Protein AF-A0A2S1KPL6-F1 (afdb_monomer_lite)

Radius of gyration: 26.11 Å; chains: 1; bounding box: 49×55×94 Å

Foldseek 3Di:
DDDPVLVVQLVVQLPPPQDDLVRCCCAFLVVQPPPVLSSVLSVLLRVLSSVLSSCVSVVPDDPRQLVNLLVLLQSLLVSVLSVLLSCCVPVVVPPPLNVVQLPDPQPQDFPVPDDDPVVVVVVVVVVCVVCVPDDPPPPDDDDRDTDPDPPDPPDSVVSSVVRDSLSSLVSVLVVCLVQVLVPVDPPVVNVVVNVVSVVLSVLSSVSSVLNVCCDPVNCVPPVDGRGPVSSVSSSVSSSVSSVSVCVSVVSDPD

Secondary structure (DSSP, 8-state):
---HHHHHHHHHHHHTTPPPHHHHHHHTTTT---HHHHHHHHHHHHHHHHHHHHHHHTT--THHHHHHHHHHHHHHHHHHHHHHHHIIIIISTT-HHHHHHH--------GGGTS-HHHHHHHHHHHHHHHTTS-TT-TT---------------HHHHHTTS-HHHHHHHHHHHHHHS-TTTTS-HHHHHHHHHHHHHHHHHHHHHHHHHHTTSHHHHHHH-----HHHHHHHHHHHHHHHHHHHHHHHS---

Structure (mmCIF, N/CA/C/O backbone):
data_AF-A0A2S1KPL6-F1
#
_entry.id   AF-A0A2S1KPL6-F1
#
loop_
_atom_site.group_PDB
_atom_site.id
_atom_site.type_symbol
_atom_site.label_atom_id
_atom_site.label_alt_id
_atom_site.label_comp_id
_atom_site.label_asym_id
_atom_site.label_entity_id
_atom_site.label_seq_id
_atom_site.pdbx_PDB_ins_code
_atom_site.Cartn_x
_atom_site.Cartn_y
_atom_site.Cartn_z
_atom_site.occupancy
_atom_site.B_iso_or_equiv
_atom_site.auth_seq_id
_atom_site.auth_comp_id
_atom_site.auth_asym_id
_atom_site.auth_atom_id
_atom_site.pdbx_PDB_model_num
ATOM 1 N N . MET A 1 1 ? -21.237 15.282 26.256 1.00 53.22 1 MET A N 1
ATOM 2 C CA . MET A 1 1 ? -19.787 15.374 26.526 1.00 53.22 1 MET A CA 1
ATOM 3 C C . MET A 1 1 ? -19.424 14.138 27.337 1.00 53.22 1 MET A C 1
ATOM 5 O O . MET A 1 1 ? -20.149 13.861 28.285 1.00 53.22 1 MET A O 1
ATOM 9 N N . TYR A 1 2 ? -18.445 13.330 26.912 1.00 55.56 2 TYR A N 1
ATOM 10 C CA . TYR A 1 2 ? -18.022 12.159 27.696 1.00 55.56 2 TYR A CA 1
ATOM 11 C C . TYR A 1 2 ? -17.443 12.618 29.040 1.00 55.56 2 TYR A C 1
ATOM 13 O O . TYR A 1 2 ? -16.921 13.727 29.129 1.00 55.56 2 TYR A O 1
ATOM 21 N N . SER A 1 3 ? -17.559 11.796 30.083 1.00 77.44 3 SER A N 1
ATOM 22 C CA . SER A 1 3 ? -16.839 12.052 31.330 1.00 77.44 3 SER A CA 1
ATOM 23 C C . SER A 1 3 ? -15.343 11.797 31.112 1.00 77.44 3 SER A C 1
ATOM 25 O O . SER A 1 3 ? -14.982 10.881 30.368 1.00 77.44 3 SER A O 1
ATOM 27 N N . GLU A 1 4 ? -14.467 12.563 31.767 1.00 76.81 4 GLU A N 1
ATOM 28 C CA . GLU A 1 4 ? -13.009 12.398 31.601 1.00 76.81 4 GLU A CA 1
ATOM 29 C C . GLU A 1 4 ? -12.482 10.973 31.827 1.00 76.81 4 GLU A C 1
ATOM 31 O O . GLU A 1 4 ? -11.628 10.544 31.054 1.00 76.81 4 GLU A O 1
ATOM 36 N N . PRO A 1 5 ? -13.042 10.155 32.740 1.00 80.62 5 PRO A N 1
ATOM 37 C CA . PRO A 1 5 ? -12.652 8.750 32.851 1.00 80.62 5 PRO A CA 1
ATOM 38 C C . PRO A 1 5 ? -12.886 7.920 31.576 1.00 80.62 5 PRO A C 1
ATOM 40 O O . PRO A 1 5 ? -12.135 6.986 31.300 1.00 80.62 5 PRO A O 1
ATOM 43 N N . VAL A 1 6 ? -13.923 8.237 30.790 1.00 75.75 6 VAL A N 1
ATOM 44 C CA . VAL A 1 6 ? -14.235 7.531 29.534 1.00 75.75 6 VAL A CA 1
ATOM 45 C C . VAL A 1 6 ? -13.284 7.963 28.422 1.00 75.75 6 VAL A C 1
ATOM 47 O O . VAL A 1 6 ? -12.833 7.122 27.644 1.00 75.75 6 VAL A O 1
ATOM 50 N N . LYS A 1 7 ? -12.942 9.253 28.367 1.00 77.81 7 LYS A N 1
ATOM 51 C CA . LYS A 1 7 ? -11.957 9.779 27.419 1.00 77.81 7 LYS A CA 1
ATOM 52 C C . LYS A 1 7 ? -10.576 9.164 27.665 1.00 77.81 7 LYS A C 1
ATOM 54 O O . LYS A 1 7 ? -10.001 8.595 26.742 1.00 77.81 7 LYS A O 1
ATOM 59 N N . ASP A 1 8 ? -10.122 9.153 28.916 1.00 82.25 8 ASP A N 1
ATOM 60 C CA . ASP A 1 8 ? -8.854 8.533 29.320 1.00 82.25 8 ASP A CA 1
ATOM 61 C C . ASP A 1 8 ? -8.800 7.036 28.991 1.00 82.25 8 ASP A C 1
ATOM 63 O O . ASP A 1 8 ? -7.759 6.514 28.584 1.00 82.25 8 ASP A O 1
ATOM 67 N N . TYR A 1 9 ? -9.915 6.320 29.172 1.00 83.31 9 TYR A N 1
ATOM 68 C CA . TYR A 1 9 ? -10.004 4.909 28.804 1.00 83.31 9 TYR A CA 1
ATOM 69 C C . TYR A 1 9 ? -9.833 4.708 27.295 1.00 83.31 9 TYR A C 1
ATOM 71 O O . TYR A 1 9 ? -9.047 3.856 26.877 1.00 83.31 9 TYR A O 1
ATOM 79 N N . LEU A 1 10 ? -10.545 5.494 26.482 1.00 79.56 10 LEU A N 1
ATOM 80 C CA . LEU A 1 10 ? -10.480 5.398 25.025 1.00 79.56 10 LEU A CA 1
ATOM 81 C C . LEU A 1 10 ? -9.095 5.775 24.497 1.00 79.56 10 LEU A C 1
ATOM 83 O O . LEU A 1 10 ? -8.572 5.059 23.651 1.00 79.56 10 LEU A O 1
ATOM 87 N N . GLU A 1 11 ? -8.468 6.826 25.026 1.00 81.25 11 GLU A N 1
ATOM 88 C CA . GLU A 1 11 ? -7.106 7.216 24.647 1.00 81.25 11 GLU A CA 1
ATOM 89 C C . GLU A 1 11 ? -6.085 6.129 25.016 1.00 81.25 11 GLU A C 1
ATOM 91 O O . GLU A 1 11 ? -5.245 5.759 24.192 1.00 81.25 11 GLU A O 1
ATOM 96 N N . LYS A 1 12 ? -6.179 5.539 26.215 1.00 84.25 12 LYS A N 1
ATOM 97 C CA . LYS A 1 12 ? -5.310 4.416 26.612 1.00 84.25 12 LYS A CA 1
ATOM 98 C C . LYS A 1 12 ? -5.523 3.186 25.735 1.00 84.25 12 LYS A C 1
ATOM 100 O O . LYS A 1 12 ? -4.554 2.540 25.344 1.00 84.25 12 LYS A O 1
ATOM 105 N N . TYR A 1 13 ? -6.772 2.854 25.412 1.00 85.44 13 TYR A N 1
ATOM 106 C CA . TYR A 1 13 ? -7.081 1.725 24.537 1.00 85.44 13 TYR A CA 1
ATOM 107 C C . TYR A 1 13 ? -6.566 1.961 23.115 1.00 85.44 13 TYR A C 1
ATOM 109 O O . TYR A 1 13 ? -5.938 1.075 22.535 1.00 85.44 13 TYR A O 1
ATOM 117 N N . ALA A 1 14 ? -6.792 3.163 22.579 1.00 81.56 14 ALA A N 1
ATOM 118 C CA . ALA A 1 14 ? -6.406 3.540 21.229 1.00 81.56 14 ALA A CA 1
ATOM 119 C C . ALA A 1 14 ? -4.895 3.499 21.012 1.00 81.56 14 ALA A C 1
ATOM 121 O O . ALA A 1 14 ? -4.453 3.117 19.938 1.00 81.56 14 ALA A O 1
ATOM 122 N N . ASN A 1 15 ? -4.111 3.841 22.034 1.00 81.88 15 ASN A N 1
ATOM 123 C CA . ASN A 1 15 ? -2.651 3.824 21.966 1.00 81.88 15 ASN A CA 1
ATOM 124 C C . ASN A 1 15 ? -2.027 2.476 22.368 1.00 81.88 15 ASN A C 1
ATOM 126 O O . ASN A 1 15 ? -0.830 2.268 22.173 1.00 81.88 15 ASN A O 1
ATOM 130 N N . ASN A 1 16 ? -2.812 1.539 22.906 1.00 83.06 16 ASN A N 1
ATOM 131 C CA . ASN A 1 16 ? -2.304 0.232 23.307 1.00 83.06 16 ASN A CA 1
ATOM 132 C C . ASN A 1 16 ? -2.103 -0.702 22.106 1.00 83.06 16 ASN A C 1
ATOM 134 O O . ASN A 1 16 ? -2.958 -0.829 21.226 1.00 83.06 16 ASN A O 1
ATOM 138 N N . ASN A 1 17 ? -0.999 -1.457 22.133 1.00 79.31 17 ASN A N 1
ATOM 139 C CA . ASN A 1 17 ? -0.655 -2.468 21.126 1.00 79.31 17 ASN A CA 1
ATOM 140 C C . ASN A 1 17 ? -0.554 -1.914 19.689 1.00 79.31 17 ASN A C 1
ATOM 142 O O . ASN A 1 17 ? -0.870 -2.618 18.723 1.00 79.31 17 ASN A O 1
ATOM 146 N N . ILE A 1 18 ? -0.134 -0.655 19.545 1.00 86.12 18 ILE A N 1
ATOM 147 C CA . ILE A 1 18 ? 0.274 -0.068 18.266 1.00 86.12 18 ILE A CA 1
ATOM 148 C C . ILE A 1 18 ? 1.802 -0.042 18.219 1.00 86.12 18 ILE A C 1
ATOM 150 O O . ILE A 1 18 ? 2.452 0.285 19.210 1.00 86.12 18 ILE A O 1
ATOM 154 N N . GLU A 1 19 ? 2.372 -0.418 17.073 1.00 89.19 19 GLU A N 1
ATOM 155 C CA . GLU A 1 19 ? 3.812 -0.306 16.823 1.00 89.19 19 GLU A CA 1
ATOM 156 C C . GLU A 1 19 ? 4.266 1.145 17.022 1.00 89.19 19 GLU A C 1
ATOM 158 O O . GLU A 1 19 ? 3.616 2.079 16.545 1.00 89.19 19 GLU A O 1
ATOM 163 N N . SER A 1 20 ? 5.386 1.346 17.718 1.00 90.19 20 SER A N 1
ATOM 164 C CA . SER A 1 20 ? 5.903 2.695 17.928 1.00 90.19 20 SER A CA 1
ATOM 165 C C . SER A 1 20 ? 6.317 3.325 16.593 1.00 90.19 20 SER A C 1
ATOM 167 O O . SER A 1 20 ? 6.756 2.629 15.673 1.00 90.19 20 SER A O 1
ATOM 169 N N . LEU A 1 21 ? 6.250 4.657 16.487 1.00 90.31 21 LEU A N 1
ATOM 170 C CA . LEU A 1 21 ? 6.765 5.373 15.311 1.00 90.31 21 LEU A CA 1
ATOM 171 C C . LEU A 1 21 ? 8.239 5.026 15.031 1.00 90.31 21 LEU A C 1
ATOM 173 O O . LEU A 1 21 ? 8.647 4.949 13.875 1.00 90.31 21 LEU A O 1
ATOM 177 N N . GLN A 1 22 ? 9.029 4.763 16.079 1.00 90.31 22 GLN A N 1
ATOM 178 C CA . GLN A 1 22 ? 10.430 4.356 15.949 1.00 90.31 22 GLN A CA 1
ATOM 179 C C . GLN A 1 22 ? 10.581 2.973 15.304 1.00 90.31 22 GLN A C 1
ATOM 181 O O . GLN A 1 22 ? 11.477 2.783 14.482 1.00 90.31 22 GLN A O 1
ATOM 186 N N . ASP A 1 23 ? 9.719 2.016 15.651 1.00 92.56 23 ASP A N 1
ATOM 187 C CA . ASP A 1 23 ? 9.747 0.667 15.076 1.00 92.56 23 ASP A CA 1
ATOM 188 C C . ASP A 1 23 ? 9.202 0.658 13.647 1.00 92.56 23 ASP A C 1
ATOM 190 O O . ASP A 1 23 ? 9.785 0.029 12.758 1.00 92.56 23 ASP A O 1
ATOM 194 N N . LEU A 1 24 ? 8.137 1.425 13.392 1.00 93.56 24 LEU A N 1
ATOM 195 C CA . LEU A 1 24 ? 7.612 1.628 12.044 1.00 93.56 24 LEU A CA 1
ATOM 196 C C . LEU A 1 24 ? 8.668 2.252 11.130 1.00 93.56 24 LEU A C 1
ATOM 198 O O . LEU A 1 24 ? 8.858 1.768 10.021 1.00 93.56 24 LEU A O 1
ATOM 202 N N . ASN A 1 25 ? 9.434 3.236 11.607 1.00 90.75 25 ASN A N 1
ATOM 203 C CA . ASN A 1 25 ? 10.493 3.868 10.816 1.00 90.75 25 ASN A CA 1
ATOM 204 C C . ASN A 1 25 ? 11.646 2.930 10.430 1.00 90.75 25 ASN A C 1
ATOM 206 O O . ASN A 1 25 ? 12.364 3.201 9.471 1.00 90.75 25 ASN A O 1
ATOM 210 N N . LYS A 1 26 ? 11.828 1.819 11.151 1.00 90.06 26 LYS A N 1
ATOM 211 C CA . LYS A 1 26 ? 12.833 0.797 10.818 1.00 90.06 26 LYS A CA 1
ATOM 212 C C . LYS A 1 26 ? 12.320 -0.252 9.833 1.00 90.06 26 LYS A C 1
ATOM 214 O O . LYS A 1 26 ? 13.130 -0.942 9.219 1.00 90.06 26 LYS A O 1
ATOM 219 N N . THR A 1 27 ? 11.004 -0.432 9.742 1.00 92.75 27 THR A N 1
ATOM 220 C CA . THR A 1 27 ? 10.399 -1.619 9.118 1.00 92.75 27 THR A CA 1
ATOM 221 C C . THR A 1 27 ? 9.483 -1.305 7.946 1.00 92.75 27 THR A C 1
ATOM 223 O O . THR A 1 27 ? 9.440 -2.085 7.003 1.00 92.75 27 THR A O 1
ATOM 226 N N . LEU A 1 28 ? 8.742 -0.199 7.993 1.00 96.19 28 LEU A N 1
ATOM 227 C CA . LEU A 1 28 ? 7.757 0.164 6.985 1.00 96.19 28 LEU A CA 1
ATOM 228 C C . LEU A 1 28 ? 8.394 1.080 5.930 1.00 96.19 28 LEU A C 1
ATOM 230 O O . LEU A 1 28 ? 8.831 2.184 6.246 1.00 96.19 28 LEU A O 1
ATOM 234 N N . PHE A 1 29 ? 8.420 0.608 4.683 1.00 96.00 29 PHE A N 1
ATOM 235 C CA . PHE A 1 29 ? 9.041 1.231 3.515 1.00 96.00 29 PHE A CA 1
ATOM 236 C C . PHE A 1 29 ? 10.477 1.687 3.798 1.00 96.00 29 PHE A C 1
ATOM 238 O O . PHE A 1 29 ? 10.849 2.838 3.553 1.00 96.00 29 PHE A O 1
ATOM 245 N N . ALA A 1 30 ? 11.294 0.786 4.352 1.00 94.69 30 ALA A N 1
ATOM 246 C CA . ALA A 1 30 ? 12.635 1.117 4.826 1.00 94.69 30 ALA A CA 1
ATOM 247 C C . ALA A 1 30 ? 13.574 1.571 3.694 1.00 94.69 30 ALA A C 1
ATOM 249 O O . ALA A 1 30 ? 14.544 2.281 3.954 1.00 94.69 30 ALA A O 1
ATOM 250 N N . THR A 1 31 ? 13.283 1.174 2.453 1.00 94.00 31 THR A N 1
ATOM 251 C CA . THR A 1 31 ? 14.044 1.540 1.247 1.00 94.00 31 THR A CA 1
ATOM 252 C C . THR A 1 31 ? 13.693 2.904 0.659 1.00 94.00 31 THR A C 1
ATOM 254 O O . THR A 1 31 ? 14.413 3.379 -0.213 1.00 94.00 31 THR A O 1
ATOM 257 N N . ILE A 1 32 ? 12.641 3.577 1.142 1.00 94.44 32 ILE A N 1
ATOM 258 C CA . ILE A 1 32 ? 12.373 4.969 0.760 1.00 94.44 32 ILE A CA 1
ATOM 259 C C . ILE A 1 32 ? 13.419 5.863 1.434 1.00 94.44 32 ILE A C 1
ATOM 261 O O . ILE A 1 32 ? 13.439 6.016 2.661 1.00 94.44 32 ILE A O 1
ATOM 265 N N . ASN A 1 33 ? 14.296 6.450 0.619 1.00 91.06 33 ASN A N 1
ATOM 266 C CA . ASN A 1 33 ? 15.401 7.289 1.085 1.00 91.06 33 ASN A CA 1
ATOM 267 C C . ASN A 1 33 ? 14.944 8.710 1.441 1.00 91.06 33 ASN A C 1
ATOM 269 O O . ASN A 1 33 ? 15.496 9.331 2.356 1.00 91.06 33 ASN A O 1
ATOM 273 N N . ASP A 1 34 ? 13.912 9.207 0.755 1.00 92.75 34 ASP A N 1
ATOM 274 C CA . ASP A 1 34 ? 13.309 10.506 1.046 1.00 92.75 34 ASP A CA 1
ATOM 275 C C . ASP A 1 34 ? 12.618 10.478 2.420 1.00 92.75 34 ASP A C 1
ATOM 277 O O . ASP A 1 34 ? 11.582 9.837 2.623 1.00 92.75 34 ASP A O 1
ATOM 281 N N . GLN A 1 35 ? 13.205 11.196 3.381 1.00 92.19 35 GLN A N 1
ATOM 282 C CA . GLN A 1 35 ? 12.707 11.248 4.755 1.00 92.19 35 GLN A CA 1
ATOM 283 C C . GLN A 1 35 ? 11.332 11.910 4.868 1.00 92.19 35 GLN A C 1
ATOM 285 O O . GLN A 1 35 ? 10.561 11.536 5.751 1.00 92.19 35 GLN A O 1
ATOM 290 N N . ASN A 1 36 ? 10.995 12.859 3.993 1.00 91.56 36 ASN A N 1
ATOM 291 C CA . ASN A 1 36 ? 9.693 13.523 4.010 1.00 91.56 36 ASN A CA 1
ATOM 292 C C . ASN A 1 36 ? 8.604 12.563 3.526 1.00 91.56 36 ASN A C 1
ATOM 294 O O . ASN A 1 36 ? 7.567 12.421 4.174 1.00 91.56 36 ASN A O 1
ATOM 298 N N . VAL A 1 37 ? 8.861 11.843 2.430 1.00 92.00 37 VAL A N 1
ATOM 299 C CA . VAL A 1 37 ? 7.946 10.810 1.919 1.00 92.00 37 VAL A CA 1
ATOM 300 C C . VAL A 1 37 ? 7.757 9.713 2.964 1.00 92.00 37 VAL A C 1
ATOM 302 O O . VAL A 1 37 ? 6.624 9.374 3.313 1.00 92.00 37 VAL A O 1
ATOM 305 N N . ARG A 1 38 ? 8.859 9.199 3.521 1.00 94.06 38 ARG A N 1
ATOM 306 C CA . ARG A 1 38 ? 8.817 8.104 4.492 1.00 94.06 38 ARG A CA 1
ATOM 307 C C . ARG A 1 38 ? 8.113 8.497 5.791 1.00 94.06 38 ARG A C 1
ATOM 309 O O . ARG A 1 38 ? 7.240 7.763 6.250 1.00 94.06 38 ARG A O 1
ATOM 316 N N . SER A 1 39 ? 8.445 9.654 6.369 1.00 92.44 39 SER A N 1
ATOM 317 C CA . SER A 1 39 ? 7.790 10.143 7.593 1.00 92.44 39 SER A CA 1
ATOM 318 C C . SER A 1 39 ? 6.292 10.373 7.395 1.00 92.44 39 SER A C 1
ATOM 320 O O . SER A 1 39 ? 5.512 9.996 8.267 1.00 92.44 39 SER A O 1
ATOM 322 N N . THR A 1 40 ? 5.881 10.886 6.230 1.00 93.81 40 THR A N 1
ATOM 323 C CA . THR A 1 40 ? 4.463 11.037 5.868 1.00 93.81 40 THR A CA 1
ATOM 324 C C . THR A 1 40 ? 3.746 9.687 5.871 1.00 93.81 40 THR A C 1
ATOM 326 O O . THR A 1 40 ? 2.713 9.544 6.520 1.00 93.81 40 THR A O 1
ATOM 329 N N . ILE A 1 41 ? 4.314 8.671 5.212 1.00 95.44 41 ILE A N 1
ATOM 330 C CA . ILE A 1 41 ? 3.721 7.326 5.159 1.00 95.44 41 ILE A CA 1
ATOM 331 C C . ILE A 1 41 ? 3.616 6.698 6.554 1.00 95.44 41 ILE A C 1
ATOM 333 O O . ILE A 1 41 ? 2.579 6.128 6.896 1.00 95.44 41 ILE A O 1
ATOM 337 N N . ILE A 1 42 ? 4.672 6.791 7.365 1.00 95.69 42 ILE A N 1
ATOM 338 C CA . ILE A 1 42 ? 4.692 6.224 8.721 1.00 95.69 42 ILE A CA 1
ATOM 339 C C . ILE A 1 42 ? 3.642 6.896 9.601 1.00 95.69 42 ILE A C 1
ATOM 341 O O . ILE A 1 42 ? 2.907 6.205 10.310 1.00 95.69 42 ILE A O 1
ATOM 345 N N . GLN A 1 43 ? 3.564 8.226 9.546 1.00 93.25 43 GLN A N 1
ATOM 346 C CA . GLN A 1 43 ? 2.596 8.985 10.322 1.00 93.25 43 GLN A CA 1
ATOM 347 C C . GLN A 1 43 ? 1.168 8.628 9.908 1.00 93.25 43 GLN A C 1
ATOM 349 O O . GLN A 1 43 ? 0.340 8.351 10.773 1.00 93.25 43 GLN A O 1
ATOM 354 N N . GLU A 1 44 ? 0.892 8.561 8.605 1.00 94.62 44 GLU A N 1
ATOM 355 C CA . GLU A 1 44 ? -0.427 8.193 8.092 1.00 94.62 44 GLU A CA 1
ATOM 356 C C . GLU A 1 44 ? -0.800 6.764 8.511 1.00 94.62 44 GLU A C 1
ATOM 358 O O . GLU A 1 44 ? -1.876 6.529 9.058 1.00 94.62 44 GLU A O 1
ATOM 363 N N . PHE A 1 45 ? 0.120 5.804 8.374 1.00 95.75 45 PHE A N 1
ATOM 364 C CA . PHE A 1 45 ? -0.104 4.424 8.811 1.00 95.75 45 PHE A CA 1
ATOM 365 C C . PHE A 1 45 ? -0.443 4.336 10.304 1.00 95.75 45 PHE A C 1
ATOM 367 O O . PHE A 1 45 ? -1.362 3.612 10.703 1.00 95.75 45 PHE A O 1
ATOM 374 N N . TYR A 1 46 ? 0.299 5.080 11.126 1.00 94.06 46 TYR A N 1
ATOM 375 C CA . TYR A 1 46 ? 0.107 5.146 12.568 1.00 94.06 46 TYR A CA 1
ATOM 376 C C . TYR A 1 46 ? -1.253 5.755 12.932 1.00 94.06 46 TYR A C 1
ATOM 378 O O . TYR A 1 46 ? -1.987 5.170 13.731 1.00 94.06 46 TYR A O 1
ATOM 386 N N . VAL A 1 47 ? -1.634 6.869 12.298 1.00 91.38 47 VAL A N 1
ATOM 387 C CA . VAL A 1 47 ? -2.931 7.529 12.514 1.00 91.38 47 VAL A CA 1
ATOM 388 C C . VAL A 1 47 ? -4.084 6.607 12.130 1.00 91.38 47 VAL A C 1
ATOM 390 O O . VAL A 1 47 ? -4.980 6.406 12.946 1.00 91.38 47 VAL A O 1
ATOM 393 N N . ILE A 1 48 ? -4.040 5.956 10.962 1.00 92.81 48 ILE A N 1
ATOM 394 C CA . ILE A 1 48 ? -5.091 5.005 10.557 1.00 92.81 48 ILE A CA 1
ATOM 395 C C . ILE A 1 48 ? -5.216 3.876 11.587 1.00 92.81 48 ILE A C 1
ATOM 397 O O . ILE A 1 48 ? -6.325 3.459 11.936 1.00 92.81 48 ILE A O 1
ATOM 401 N N . ARG A 1 49 ? -4.083 3.386 12.114 1.00 92.19 49 ARG A N 1
ATOM 402 C CA . ARG A 1 49 ? -4.084 2.322 13.120 1.00 92.19 49 ARG A CA 1
ATOM 403 C C . ARG A 1 49 ? -4.701 2.780 14.442 1.00 92.19 49 ARG A C 1
ATOM 405 O O . ARG A 1 49 ? -5.464 2.013 15.033 1.00 92.19 49 ARG A O 1
ATOM 412 N N . GLN A 1 50 ? -4.423 4.007 14.875 1.00 90.50 50 GLN A N 1
ATOM 413 C CA . GLN A 1 50 ? -5.101 4.608 16.023 1.00 90.50 50 GLN A CA 1
ATOM 414 C C . GLN A 1 50 ? -6.600 4.751 15.773 1.00 90.50 50 GLN A C 1
ATOM 416 O O . GLN A 1 50 ? -7.400 4.361 16.618 1.00 90.50 50 GLN A O 1
ATOM 421 N N . THR A 1 51 ? -7.000 5.250 14.602 1.00 89.94 51 THR A N 1
ATOM 422 C CA . THR A 1 51 ? -8.410 5.407 14.229 1.00 89.94 51 THR A CA 1
ATOM 423 C C . THR A 1 51 ? -9.160 4.073 14.269 1.00 89.94 51 THR A C 1
ATOM 425 O O . THR A 1 51 ? -10.232 4.011 14.867 1.00 89.94 51 THR A O 1
ATOM 428 N N . TYR A 1 52 ? -8.583 2.988 13.732 1.00 90.38 52 TYR A N 1
ATOM 429 C CA . TYR A 1 52 ? -9.124 1.626 13.891 1.00 90.38 52 TYR A CA 1
ATOM 430 C C . TYR A 1 52 ? -9.345 1.289 15.371 1.00 90.38 52 TYR A C 1
ATOM 432 O O . TYR A 1 52 ? -10.425 0.850 15.762 1.00 90.38 52 TYR A O 1
ATOM 440 N N . LYS A 1 53 ? -8.336 1.527 16.220 1.00 90.00 53 LYS A N 1
ATOM 441 C CA . LYS A 1 53 ? -8.428 1.216 17.650 1.00 90.00 53 LYS A CA 1
ATOM 442 C C . LYS A 1 53 ? -9.488 2.045 18.373 1.00 90.00 53 LYS A C 1
ATOM 444 O O . LYS A 1 53 ? -10.112 1.532 19.300 1.00 90.00 53 LYS A O 1
ATOM 449 N N . TYR A 1 54 ? -9.730 3.281 17.943 1.00 88.56 54 TYR A N 1
ATOM 450 C CA . TYR A 1 54 ? -10.836 4.088 18.452 1.00 88.56 54 TYR A CA 1
ATOM 451 C C . TYR A 1 54 ? -12.196 3.475 18.106 1.00 88.56 54 TYR A C 1
ATOM 453 O O . TYR A 1 54 ? -13.025 3.312 19.001 1.00 88.56 54 TYR A O 1
ATOM 461 N N . PHE A 1 55 ? -12.431 3.091 16.847 1.00 88.81 55 PHE A N 1
ATOM 462 C CA . PHE A 1 55 ? -13.679 2.422 16.454 1.00 88.81 55 PHE A CA 1
ATOM 463 C C . PHE A 1 55 ? -13.875 1.089 17.193 1.00 88.81 55 PHE A C 1
ATOM 465 O O . PHE A 1 55 ? -14.964 0.823 17.707 1.00 88.81 55 PHE A O 1
ATOM 472 N N . GLU A 1 56 ? -12.804 0.303 17.335 1.00 86.44 56 GLU A N 1
ATOM 473 C CA . GLU A 1 56 ? -12.790 -0.944 18.106 1.00 86.44 56 GLU A CA 1
ATOM 474 C C . GLU A 1 56 ? -13.139 -0.703 19.587 1.00 86.44 56 GLU A C 1
ATOM 476 O O . GLU A 1 56 ? -14.016 -1.373 20.136 1.00 86.44 56 GLU A O 1
ATOM 481 N N . GLY A 1 57 ? -12.514 0.292 20.227 1.00 86.12 57 GLY A N 1
ATOM 482 C CA . GLY A 1 57 ? -12.755 0.650 21.629 1.00 86.12 57 GLY A CA 1
ATOM 483 C C . GLY A 1 57 ? -14.173 1.164 21.890 1.00 86.12 57 GLY A C 1
ATOM 484 O O . GLY A 1 57 ? -14.768 0.848 22.921 1.00 86.12 57 GLY A O 1
ATOM 485 N N . MET A 1 58 ? -14.755 1.882 20.926 1.00 85.62 58 MET A N 1
ATOM 486 C CA . MET A 1 58 ? -16.161 2.300 20.955 1.00 85.62 58 MET A CA 1
ATOM 487 C C . MET A 1 58 ? -17.142 1.156 20.663 1.00 85.62 58 MET A C 1
ATOM 489 O O . MET A 1 58 ? -18.351 1.361 20.766 1.00 85.62 58 MET A O 1
ATOM 493 N N . ARG A 1 59 ? -16.649 -0.040 20.302 1.00 85.19 59 ARG A N 1
ATOM 494 C CA . ARG A 1 59 ? -17.459 -1.179 19.843 1.00 85.19 59 ARG A CA 1
ATOM 495 C C . ARG A 1 59 ? -18.380 -0.785 18.687 1.00 85.19 59 ARG A C 1
ATOM 497 O O . ARG A 1 59 ? -19.573 -1.090 18.701 1.00 85.19 59 ARG A O 1
ATOM 504 N N . ALA A 1 60 ? -17.823 -0.073 17.708 1.00 83.94 60 ALA A N 1
ATOM 505 C CA . ALA A 1 60 ? -18.552 0.371 16.532 1.00 83.94 60 ALA A CA 1
ATOM 506 C C . ALA A 1 60 ? -19.265 -0.807 15.843 1.00 83.94 60 ALA A C 1
ATOM 508 O O . ALA A 1 60 ? -18.657 -1.825 15.516 1.00 83.94 60 ALA A O 1
ATOM 509 N N . GLY A 1 61 ? -20.572 -0.657 15.626 1.00 85.06 61 GLY A N 1
ATOM 510 C CA . GLY A 1 61 ? -21.426 -1.624 14.940 1.00 85.06 61 GLY A CA 1
ATOM 511 C C . GLY A 1 61 ? -22.316 -0.932 13.910 1.00 85.06 61 GLY A C 1
ATOM 512 O O . GLY A 1 61 ? -22.414 0.298 13.886 1.00 85.06 61 GLY A O 1
ATOM 513 N N . GLY A 1 62 ? -22.965 -1.715 13.048 1.00 85.06 62 GLY A N 1
ATOM 514 C CA . GLY A 1 62 ? -23.864 -1.185 12.020 1.00 85.06 62 GLY A CA 1
ATOM 515 C C . GLY A 1 62 ? -23.167 -0.171 11.105 1.00 85.06 62 GLY A C 1
ATOM 516 O O . GLY A 1 62 ? -22.094 -0.443 10.570 1.00 85.06 62 GLY A O 1
ATOM 517 N N . SER A 1 63 ? -23.752 1.018 10.957 1.00 85.00 63 SER A N 1
ATOM 518 C CA . SER A 1 63 ? -23.236 2.074 10.075 1.00 85.00 63 SER A CA 1
ATOM 519 C C . SER A 1 63 ? -21.850 2.595 10.468 1.00 85.00 63 SER A C 1
ATOM 521 O O . SER A 1 63 ? -21.068 2.961 9.592 1.00 85.00 63 SER A O 1
ATOM 523 N N . LEU A 1 64 ? -21.506 2.606 11.762 1.00 85.75 64 LEU A N 1
ATOM 524 C CA . LEU A 1 64 ? -20.179 3.038 12.217 1.00 85.75 64 LEU A CA 1
ATOM 525 C C . LEU A 1 64 ? -19.093 2.035 11.820 1.00 85.75 64 LEU A C 1
ATOM 527 O O . LEU A 1 64 ? -18.001 2.447 11.443 1.00 85.75 64 LEU A O 1
ATOM 531 N N . GLN A 1 65 ? -19.406 0.739 11.853 1.00 86.69 65 GLN A N 1
ATOM 532 C CA . GLN A 1 65 ? -18.494 -0.310 11.397 1.00 86.69 65 GLN A CA 1
ATOM 533 C C . GLN A 1 65 ? -18.302 -0.265 9.874 1.00 86.69 65 GLN A C 1
ATOM 535 O O . GLN A 1 65 ? -17.204 -0.495 9.370 1.00 86.69 65 GLN A O 1
ATOM 540 N N . GLU A 1 66 ? -19.357 0.063 9.125 1.00 85.25 66 GLU A N 1
ATOM 541 C CA . GLU A 1 66 ? -19.252 0.275 7.679 1.00 85.25 66 GLU A CA 1
ATOM 542 C C . GLU A 1 66 ? -18.375 1.496 7.353 1.00 85.25 66 GLU A C 1
ATOM 544 O O . GLU A 1 66 ? -17.497 1.424 6.491 1.00 85.25 66 GLU A O 1
ATOM 549 N N . ALA A 1 67 ? -18.573 2.608 8.068 1.00 85.50 67 ALA A N 1
ATOM 550 C CA . ALA A 1 67 ? -17.752 3.806 7.922 1.00 85.50 67 ALA A CA 1
ATOM 551 C C . ALA A 1 67 ? -16.282 3.530 8.268 1.00 85.50 67 ALA A C 1
ATOM 553 O O . ALA A 1 67 ? -15.393 3.924 7.514 1.00 85.50 67 ALA A O 1
ATOM 554 N N . GLU A 1 68 ? -16.030 2.804 9.359 1.00 88.62 68 GLU A N 1
ATOM 555 C CA . GLU A 1 68 ? -14.699 2.341 9.749 1.00 88.62 68 GLU A CA 1
ATOM 556 C C . GLU A 1 68 ? -14.021 1.570 8.603 1.00 88.62 68 GLU A C 1
ATOM 558 O O . GLU A 1 68 ? -12.886 1.882 8.228 1.00 88.62 68 GLU A O 1
ATOM 563 N N . ALA A 1 69 ? -14.713 0.576 8.035 1.00 88.94 69 ALA A N 1
ATOM 564 C CA . ALA A 1 69 ? -14.161 -0.263 6.979 1.00 88.94 69 ALA A CA 1
ATOM 565 C C . ALA A 1 69 ? -13.822 0.555 5.722 1.00 88.94 69 ALA A C 1
ATOM 567 O O . ALA A 1 69 ? -12.730 0.415 5.166 1.00 88.94 69 ALA A O 1
ATOM 568 N N . LYS A 1 70 ? -14.727 1.453 5.314 1.00 88.50 70 LYS A N 1
ATOM 569 C CA . LYS A 1 70 ? -14.538 2.367 4.178 1.00 88.50 70 LYS A CA 1
ATOM 570 C C . LYS A 1 70 ? -13.335 3.291 4.378 1.00 88.50 70 LYS A C 1
ATOM 572 O O . LYS A 1 70 ? -12.488 3.378 3.490 1.00 88.50 70 LYS A O 1
ATOM 577 N N . LEU A 1 71 ? -13.242 3.942 5.540 1.00 89.94 71 LEU A N 1
ATOM 578 C CA . LEU A 1 71 ? -12.140 4.849 5.873 1.00 89.94 71 LEU A CA 1
ATOM 579 C C . LEU A 1 71 ? -10.796 4.123 5.821 1.00 89.94 71 LEU A C 1
ATOM 581 O O . LEU A 1 71 ? -9.869 4.592 5.172 1.00 89.94 71 LEU A O 1
ATOM 585 N N . GLN A 1 72 ? -10.701 2.942 6.431 1.00 91.75 72 GLN A N 1
ATOM 586 C CA . GLN A 1 72 ? -9.453 2.181 6.437 1.00 91.75 72 GLN A CA 1
ATOM 587 C C . GLN A 1 72 ? -9.031 1.716 5.045 1.00 91.75 72 GLN A C 1
ATOM 589 O O . GLN A 1 72 ? -7.852 1.822 4.716 1.00 91.75 72 GLN A O 1
ATOM 594 N N . VAL A 1 73 ? -9.961 1.221 4.218 1.00 91.31 73 VAL A N 1
ATOM 595 C CA . VAL A 1 73 ? -9.636 0.833 2.836 1.00 91.31 73 VAL A CA 1
ATOM 596 C C . VAL A 1 73 ? -9.125 2.041 2.053 1.00 91.31 73 VAL A C 1
ATOM 598 O O . VAL A 1 73 ? -8.072 1.944 1.428 1.00 91.31 73 VAL A O 1
ATOM 601 N N . ILE A 1 74 ? -9.801 3.192 2.128 1.00 90.81 74 ILE A N 1
ATOM 602 C CA . ILE A 1 74 ? -9.358 4.413 1.439 1.00 90.81 74 ILE A CA 1
ATOM 603 C C . ILE A 1 74 ? -7.961 4.826 1.905 1.00 90.81 74 ILE A C 1
ATOM 605 O O . ILE A 1 74 ? -7.076 5.027 1.070 1.00 90.81 74 ILE A O 1
ATOM 609 N N . SER A 1 75 ? -7.744 4.929 3.215 1.00 92.12 75 SER A N 1
ATOM 610 C CA . SER A 1 75 ? -6.501 5.474 3.756 1.00 92.12 75 SER A CA 1
ATOM 611 C C . SER A 1 75 ? -5.312 4.537 3.534 1.00 92.12 75 SER A C 1
ATOM 613 O O . SER A 1 75 ? -4.262 4.979 3.068 1.00 92.12 75 SER A O 1
ATOM 615 N N . TYR A 1 76 ? -5.466 3.226 3.758 1.00 96.31 76 TYR A N 1
ATOM 616 C CA . TYR A 1 76 ? -4.382 2.274 3.496 1.00 96.31 76 TYR A CA 1
ATOM 617 C C . TYR A 1 76 ? -4.047 2.166 2.005 1.00 96.31 76 TYR A C 1
ATOM 619 O O . TYR A 1 76 ? -2.871 2.103 1.649 1.00 96.31 76 TYR A O 1
ATOM 627 N N . MET A 1 77 ? -5.045 2.208 1.118 1.00 94.81 77 MET A N 1
ATOM 628 C CA . MET A 1 77 ? -4.780 2.210 -0.324 1.00 94.81 77 MET A CA 1
ATOM 629 C C . MET A 1 77 ? -4.118 3.509 -0.792 1.00 94.81 77 MET A C 1
ATOM 631 O O . MET A 1 77 ? -3.292 3.463 -1.698 1.00 94.81 77 MET A O 1
ATOM 635 N N . SER A 1 78 ? -4.401 4.639 -0.138 1.00 94.12 78 SER A N 1
ATOM 636 C CA . SER A 1 78 ? -3.722 5.915 -0.410 1.00 94.12 78 SER A CA 1
ATOM 637 C C . SER A 1 78 ? -2.235 5.864 -0.041 1.00 94.12 78 SER A C 1
ATOM 639 O O . SER A 1 78 ? -1.407 6.377 -0.788 1.00 94.12 78 SER A O 1
ATOM 641 N N . ILE A 1 79 ? -1.871 5.181 1.054 1.00 96.25 79 ILE A N 1
ATOM 642 C CA . ILE A 1 79 ? -0.461 4.932 1.402 1.00 96.25 79 ILE A CA 1
ATOM 643 C C . ILE A 1 79 ? 0.243 4.139 0.299 1.00 96.25 79 ILE A C 1
ATOM 645 O O . ILE A 1 79 ? 1.349 4.497 -0.105 1.00 96.25 79 ILE A O 1
ATOM 649 N N . ILE A 1 80 ? -0.387 3.062 -0.184 1.00 97.19 80 ILE A N 1
ATOM 650 C CA . ILE A 1 80 ? 0.196 2.231 -1.243 1.00 97.19 80 ILE A CA 1
ATOM 651 C C . ILE A 1 80 ? 0.349 3.042 -2.524 1.00 97.19 80 ILE A C 1
ATOM 653 O O . ILE A 1 80 ? 1.409 2.979 -3.134 1.00 97.19 80 ILE A O 1
ATOM 657 N N . GLU A 1 81 ? -0.663 3.821 -2.915 1.00 94.56 81 GLU A N 1
ATOM 658 C CA . GLU A 1 81 ? -0.586 4.677 -4.101 1.00 94.56 81 GLU A CA 1
ATOM 659 C C . GLU A 1 81 ? 0.567 5.680 -4.002 1.00 94.56 81 GLU A C 1
ATOM 661 O O . GLU A 1 81 ? 1.351 5.811 -4.940 1.00 94.56 81 GLU A O 1
ATOM 666 N N . TYR A 1 82 ? 0.721 6.334 -2.850 1.00 94.06 82 TYR A N 1
ATOM 667 C CA . TYR A 1 82 ? 1.776 7.319 -2.635 1.00 94.06 82 TYR A CA 1
ATOM 668 C C . TYR A 1 82 ? 3.181 6.695 -2.645 1.00 94.06 82 TYR A C 1
ATOM 670 O O . TYR A 1 82 ? 4.094 7.214 -3.289 1.00 94.06 82 TYR A O 1
ATOM 678 N N . ALA A 1 83 ? 3.358 5.543 -1.990 1.00 95.31 83 ALA A N 1
ATOM 679 C CA . ALA A 1 83 ? 4.615 4.798 -2.035 1.00 95.31 83 ALA A CA 1
ATOM 680 C C . ALA A 1 83 ? 4.927 4.298 -3.455 1.00 95.31 83 ALA A C 1
ATOM 682 O O . ALA A 1 83 ? 6.063 4.370 -3.918 1.00 95.31 83 ALA A O 1
ATOM 683 N N . LEU A 1 84 ? 3.912 3.815 -4.169 1.00 93.38 84 LEU A N 1
ATOM 684 C CA . LEU A 1 84 ? 4.029 3.352 -5.545 1.00 93.38 84 LEU A CA 1
ATOM 685 C C . LEU A 1 84 ? 4.447 4.486 -6.489 1.00 93.38 84 LEU A C 1
ATOM 687 O O . LEU A 1 84 ? 5.330 4.290 -7.323 1.00 93.38 84 LEU A O 1
ATOM 691 N N . ASP A 1 85 ? 3.866 5.673 -6.317 1.00 89.75 85 ASP A N 1
ATOM 692 C CA . ASP A 1 85 ? 4.260 6.880 -7.039 1.00 89.75 85 ASP A CA 1
ATOM 693 C C . ASP A 1 85 ? 5.722 7.237 -6.792 1.00 89.75 85 ASP A C 1
ATOM 695 O O . ASP A 1 85 ? 6.428 7.570 -7.746 1.00 89.75 85 ASP A O 1
ATOM 699 N N . TYR A 1 86 ? 6.192 7.130 -5.547 1.00 91.81 86 TYR A N 1
ATOM 700 C CA . TYR A 1 86 ? 7.602 7.327 -5.225 1.00 91.81 86 TYR A CA 1
ATOM 701 C C . TYR A 1 86 ? 8.490 6.314 -5.953 1.00 91.81 86 TYR A C 1
ATOM 703 O O . TYR A 1 86 ? 9.415 6.715 -6.660 1.00 91.81 86 TYR A O 1
ATOM 711 N N . TYR A 1 87 ? 8.201 5.016 -5.830 1.00 91.19 87 TYR A N 1
ATOM 712 C CA . TYR A 1 87 ? 9.028 3.967 -6.426 1.00 91.19 87 TYR A CA 1
ATOM 713 C C . TYR A 1 87 ? 9.095 4.071 -7.947 1.00 91.19 87 TYR A C 1
ATOM 715 O O . TYR A 1 87 ? 10.176 3.983 -8.522 1.00 91.19 87 TYR A O 1
ATOM 723 N N . LEU A 1 88 ? 7.962 4.287 -8.614 1.00 88.06 88 LEU A N 1
ATOM 724 C CA . LEU A 1 88 ? 7.930 4.386 -10.070 1.00 88.06 88 LEU A CA 1
ATOM 725 C C . LEU A 1 88 ? 8.664 5.640 -10.568 1.00 88.06 88 LEU A C 1
ATOM 727 O O . LEU A 1 88 ? 9.413 5.567 -11.538 1.00 88.06 88 LEU A O 1
ATOM 731 N N . GLN A 1 89 ? 8.511 6.783 -9.898 1.00 85.38 89 GLN A N 1
ATOM 732 C CA . GLN A 1 89 ? 9.114 8.037 -10.365 1.00 85.38 89 GLN A CA 1
ATOM 733 C C . GLN A 1 89 ? 10.582 8.222 -9.972 1.00 85.38 89 GLN A C 1
ATOM 735 O O . GLN A 1 89 ? 11.274 9.006 -10.624 1.00 85.38 89 GLN A O 1
ATOM 740 N N . ASN A 1 90 ? 11.058 7.527 -8.936 1.00 86.44 90 ASN A N 1
ATOM 741 C CA . ASN A 1 90 ? 12.423 7.669 -8.429 1.00 86.44 90 ASN A CA 1
ATOM 742 C C . ASN A 1 90 ? 13.249 6.415 -8.713 1.00 86.44 90 ASN A C 1
ATOM 744 O O . ASN A 1 90 ? 14.158 6.465 -9.539 1.00 86.44 90 ASN A O 1
ATOM 748 N N . GLU A 1 91 ? 12.887 5.286 -8.106 1.00 86.88 91 GLU A N 1
ATOM 749 C CA . GLU A 1 91 ? 13.689 4.055 -8.166 1.00 86.88 91 GLU A CA 1
ATOM 750 C C . GLU A 1 91 ? 13.620 3.374 -9.541 1.00 86.88 91 GLU A C 1
ATOM 752 O O . GLU A 1 91 ? 14.626 2.915 -10.075 1.00 86.88 91 GLU A O 1
ATOM 757 N N . TYR A 1 92 ? 12.444 3.360 -10.174 1.00 85.00 92 TYR A N 1
ATOM 758 C CA . TYR A 1 92 ? 12.226 2.670 -11.450 1.00 85.00 92 TYR A CA 1
ATOM 759 C C . TYR A 1 92 ? 12.045 3.602 -12.644 1.00 85.00 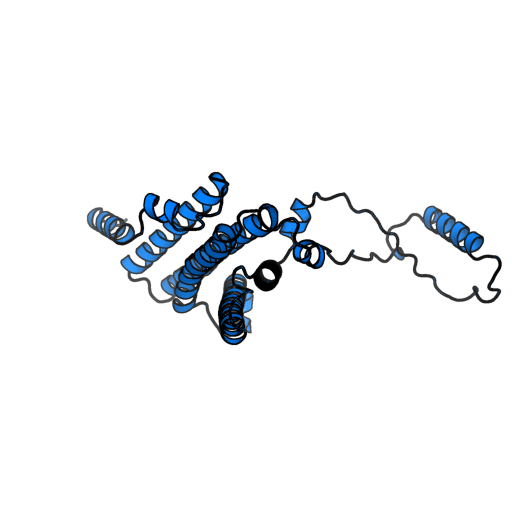92 TYR A C 1
ATOM 761 O O . TYR A 1 92 ? 11.668 3.137 -13.719 1.00 85.00 92 TYR A O 1
ATOM 769 N N . LYS A 1 93 ? 12.355 4.896 -12.499 1.00 80.94 93 LYS A N 1
ATOM 770 C CA . LYS A 1 93 ? 12.105 5.952 -13.499 1.00 80.94 93 LYS A CA 1
ATOM 771 C C . LYS A 1 93 ? 12.559 5.603 -14.920 1.00 80.94 93 LYS A C 1
ATOM 773 O O . LYS A 1 93 ? 11.930 6.009 -15.896 1.00 80.94 93 LYS A O 1
ATOM 778 N N . ASN A 1 94 ? 13.670 4.877 -15.025 1.00 76.69 94 ASN A N 1
ATOM 779 C CA . ASN A 1 94 ? 14.309 4.511 -16.290 1.00 76.69 94 ASN A CA 1
ATOM 780 C C . ASN A 1 94 ? 13.874 3.135 -16.816 1.00 76.69 94 ASN A C 1
ATOM 782 O O . ASN A 1 94 ? 14.380 2.678 -17.840 1.00 76.69 94 ASN A O 1
ATOM 786 N N . SER A 1 95 ? 12.950 2.459 -16.132 1.00 77.19 95 SER A N 1
ATOM 787 C CA . SER A 1 95 ? 12.400 1.202 -16.612 1.00 77.19 95 SER A CA 1
ATOM 788 C C . SER A 1 95 ? 11.610 1.427 -17.896 1.00 77.19 95 SER A C 1
ATOM 790 O O . SER A 1 95 ? 10.740 2.297 -17.978 1.00 77.19 95 SER A O 1
ATOM 792 N N . ARG A 1 96 ? 11.857 0.572 -18.891 1.00 76.62 96 ARG A N 1
ATOM 793 C CA . ARG A 1 96 ? 11.123 0.554 -20.163 1.00 76.62 96 ARG A CA 1
ATOM 794 C C . ARG A 1 96 ? 9.604 0.466 -19.959 1.00 76.62 96 ARG A C 1
ATOM 796 O O . ARG A 1 96 ? 8.847 1.067 -20.721 1.00 76.62 96 ARG A O 1
ATOM 803 N N . ARG A 1 97 ? 9.151 -0.219 -18.905 1.00 74.00 97 ARG A N 1
ATOM 804 C CA . ARG A 1 97 ? 7.722 -0.351 -18.578 1.00 74.00 97 ARG A CA 1
ATOM 805 C C . ARG A 1 97 ? 7.068 0.990 -18.264 1.00 74.00 97 ARG A C 1
ATOM 807 O O . ARG A 1 97 ? 5.912 1.197 -18.608 1.00 74.00 97 ARG A O 1
ATOM 814 N N . ILE A 1 98 ? 7.807 1.938 -17.692 1.0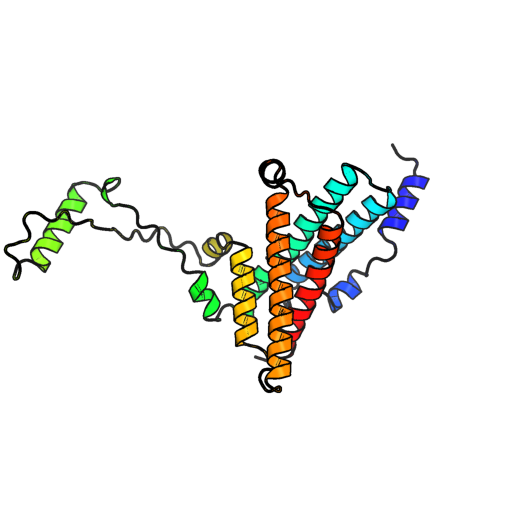0 68.75 98 ILE A N 1
ATOM 815 C CA . ILE A 1 98 ? 7.262 3.272 -17.422 1.00 68.75 98 ILE A CA 1
ATOM 816 C C . ILE A 1 98 ? 7.000 4.020 -18.730 1.00 68.75 98 ILE A C 1
ATOM 818 O O . ILE A 1 98 ? 5.926 4.596 -18.888 1.00 68.75 98 ILE A O 1
ATOM 822 N N . SER A 1 99 ? 7.915 3.963 -19.704 1.00 65.00 99 SER A N 1
ATOM 823 C CA . SER A 1 99 ? 7.679 4.581 -21.019 1.00 65.00 99 SER A CA 1
ATOM 824 C C . SER A 1 99 ? 6.494 3.959 -21.765 1.00 65.00 99 SER A C 1
ATOM 826 O O . SER A 1 99 ? 5.705 4.689 -22.350 1.00 65.00 99 SER A O 1
ATOM 828 N N . GLU A 1 100 ? 6.310 2.637 -21.679 1.00 67.25 100 GLU A N 1
ATOM 829 C CA . GLU A 1 100 ? 5.217 1.927 -22.367 1.00 67.25 100 GLU A CA 1
ATOM 830 C C . GLU A 1 100 ? 3.825 2.299 -21.831 1.00 67.25 100 GLU A C 1
ATOM 832 O O . GLU A 1 100 ? 2.848 2.275 -22.577 1.00 67.25 100 GLU A O 1
ATOM 837 N N . HIS A 1 101 ? 3.725 2.660 -20.550 1.00 60.47 101 HIS A N 1
ATOM 838 C CA . HIS A 1 101 ? 2.448 2.944 -19.896 1.00 60.47 101 HIS A CA 1
ATOM 839 C C . HIS A 1 101 ? 2.167 4.436 -19.646 1.00 60.47 101 HIS A C 1
ATOM 841 O O . HIS A 1 101 ? 1.038 4.791 -19.296 1.00 60.47 101 HIS A O 1
ATOM 847 N N . THR A 1 102 ? 3.163 5.312 -19.804 1.00 58.66 102 THR A N 1
ATOM 848 C CA . THR A 1 102 ? 2.997 6.775 -19.679 1.00 58.66 102 THR A CA 1
ATOM 849 C C . THR A 1 102 ? 2.766 7.474 -21.018 1.00 58.66 102 THR A C 1
ATOM 851 O O . THR A 1 102 ? 2.383 8.645 -21.030 1.00 58.66 102 THR A O 1
ATOM 854 N N . ASP A 1 103 ? 2.905 6.756 -22.137 1.00 52.44 103 ASP A N 1
ATOM 855 C CA . ASP A 1 103 ? 2.437 7.200 -23.448 1.00 52.44 103 ASP A CA 1
ATOM 856 C C . ASP A 1 103 ? 0.899 7.211 -23.475 1.00 52.44 103 ASP A C 1
ATOM 858 O O . ASP A 1 103 ? 0.222 6.265 -23.879 1.00 52.44 103 ASP A O 1
ATOM 862 N N . ILE A 1 104 ? 0.323 8.320 -23.007 1.00 46.69 104 ILE A N 1
ATOM 863 C CA . ILE A 1 104 ? -1.103 8.617 -23.152 1.00 46.69 104 ILE A CA 1
ATOM 864 C C . ILE A 1 104 ? -1.423 8.605 -24.658 1.00 46.69 104 ILE A C 1
ATOM 866 O O . ILE A 1 104 ? -0.703 9.253 -25.428 1.00 46.69 104 ILE A O 1
ATOM 870 N N . PRO A 1 105 ? -2.505 7.944 -25.122 1.00 38.28 105 PRO A N 1
ATOM 871 C CA . PRO A 1 105 ? -2.946 8.097 -26.500 1.00 38.28 105 PRO A CA 1
ATOM 872 C C . PRO A 1 105 ? -3.197 9.583 -26.760 1.00 38.28 105 PRO A C 1
ATOM 874 O O . PRO A 1 105 ? -4.107 10.185 -26.185 1.00 38.28 105 PRO A O 1
ATOM 877 N N . LYS A 1 106 ? -2.358 10.184 -27.609 1.00 40.94 106 LYS A N 1
ATOM 878 C CA . LYS A 1 106 ? -2.523 11.559 -28.086 1.00 40.94 106 LYS A CA 1
ATOM 879 C C . LYS A 1 106 ? -3.959 11.695 -28.578 1.00 40.94 106 LYS A C 1
ATOM 881 O O . LYS A 1 106 ? -4.363 10.989 -29.503 1.00 40.94 106 LYS A O 1
ATOM 886 N N . LYS A 1 107 ? -4.747 12.556 -27.934 1.00 36.72 107 LYS A N 1
ATOM 887 C CA . LYS A 1 107 ? -6.129 12.803 -28.341 1.00 36.72 107 LYS A CA 1
ATOM 888 C C . LYS A 1 107 ? -6.079 13.437 -29.729 1.00 36.72 107 LYS A C 1
ATOM 890 O O . LYS A 1 107 ? -5.744 14.606 -29.867 1.00 36.72 107 LYS A O 1
ATOM 895 N N . LEU A 1 108 ? -6.363 12.655 -30.766 1.00 37.53 108 LEU A N 1
ATOM 896 C CA . LEU A 1 108 ? -6.505 13.170 -32.123 1.00 37.53 108 LEU A CA 1
ATOM 897 C C . LEU A 1 108 ? -7.766 14.039 -32.148 1.00 37.53 108 LEU A C 1
ATOM 899 O O . LEU A 1 108 ? -8.881 13.521 -32.163 1.00 37.53 108 LEU A O 1
ATOM 903 N N . ILE A 1 109 ? -7.600 15.360 -32.091 1.00 38.78 109 ILE A N 1
ATOM 904 C CA . ILE A 1 109 ? -8.708 16.297 -32.277 1.00 38.78 109 ILE A CA 1
ATOM 905 C C . ILE A 1 109 ? -8.979 16.382 -33.788 1.00 38.78 109 ILE A C 1
ATOM 907 O O . ILE A 1 109 ? -8.065 16.714 -34.547 1.00 38.78 109 ILE A O 1
ATOM 911 N N . PRO A 1 110 ? -10.204 16.087 -34.264 1.00 40.34 110 PRO A N 1
ATOM 912 C CA . PRO A 1 110 ? -10.572 16.330 -35.653 1.00 40.34 110 PRO A CA 1
ATOM 913 C C . PRO A 1 110 ? -10.466 17.830 -35.950 1.00 40.34 110 PRO A C 1
ATOM 915 O O . PRO A 1 110 ? -11.125 18.645 -35.304 1.00 40.34 110 PRO A O 1
ATOM 918 N N . VAL A 1 111 ? -9.644 18.192 -36.934 1.00 46.53 111 VAL A N 1
ATOM 919 C CA . VAL A 1 111 ? -9.271 19.583 -37.261 1.00 46.53 111 VAL A CA 1
ATOM 920 C C . VAL A 1 111 ? -10.444 20.452 -37.733 1.00 46.53 111 VAL A C 1
ATOM 922 O O . VAL A 1 111 ? -10.329 21.674 -37.784 1.00 46.53 111 VAL A O 1
ATOM 925 N N . GLU A 1 112 ? -11.604 19.865 -38.028 1.00 45.50 112 GLU A N 1
ATOM 926 C CA . GLU A 1 112 ? -12.751 20.593 -38.587 1.00 45.50 112 GLU A CA 1
ATOM 927 C C . GLU A 1 112 ? -13.300 21.721 -37.699 1.00 45.50 112 GLU A C 1
ATOM 929 O O . GLU A 1 112 ? -13.959 22.613 -38.226 1.00 45.50 112 GLU A O 1
ATOM 934 N N . LYS A 1 113 ? -13.062 21.719 -36.379 1.00 42.00 113 LYS A N 1
ATOM 935 C CA . LYS A 1 113 ? -13.767 22.639 -35.465 1.00 42.00 113 LYS A CA 1
ATOM 936 C C . LYS A 1 113 ? -12.998 23.872 -34.983 1.00 42.00 113 LYS A C 1
ATOM 938 O O . LYS A 1 113 ? -13.633 24.710 -34.351 1.00 42.00 113 LYS A O 1
ATOM 943 N N . SER A 1 114 ? -11.698 24.031 -35.252 1.00 43.47 114 SER A N 1
ATOM 944 C CA . SER A 1 114 ? -10.925 25.095 -34.573 1.00 43.47 114 SER A CA 1
ATOM 945 C C . SER A 1 114 ? -9.825 25.811 -35.367 1.00 43.47 114 SER A C 1
ATOM 947 O O . SER A 1 114 ? -9.091 26.592 -34.767 1.00 43.47 114 SER A O 1
ATOM 949 N N . LEU A 1 115 ? -9.704 25.636 -36.688 1.00 47.59 115 LEU A N 1
ATOM 950 C CA . LEU A 1 115 ? -8.714 26.392 -37.474 1.00 47.59 115 LEU A CA 1
ATOM 951 C C . LEU A 1 115 ? -9.342 27.488 -38.344 1.00 47.59 115 LEU A C 1
ATOM 953 O O . LEU A 1 115 ? -10.373 27.286 -38.985 1.00 47.59 115 LEU A O 1
ATOM 957 N N . ASN A 1 116 ? -8.666 28.643 -38.390 1.00 54.84 116 ASN A N 1
ATOM 958 C CA . ASN A 1 116 ? -8.898 29.699 -39.376 1.00 54.84 116 ASN A CA 1
ATOM 959 C C . ASN A 1 116 ? -8.838 29.080 -40.788 1.00 54.84 116 ASN A C 1
ATOM 961 O O . ASN A 1 116 ? -7.871 28.388 -41.117 1.00 54.84 116 ASN A O 1
ATOM 965 N N . LYS A 1 117 ? -9.867 29.330 -41.611 1.00 53.22 117 LYS A N 1
ATOM 966 C CA . LYS A 1 117 ? -9.988 28.835 -42.996 1.00 53.22 117 LYS A CA 1
ATOM 967 C C . LYS A 1 117 ? -8.714 29.066 -43.815 1.00 53.22 117 LYS A C 1
ATOM 969 O O . LYS A 1 117 ? -8.319 28.193 -44.578 1.00 53.22 117 LYS A O 1
ATOM 974 N N . GLU A 1 118 ? -8.043 30.187 -43.585 1.00 56.06 118 GLU A N 1
ATOM 975 C CA . GLU A 1 118 ? -6.810 30.582 -44.270 1.00 56.06 118 GLU A CA 1
ATOM 976 C C . GLU A 1 118 ? -5.643 29.612 -43.995 1.00 56.06 118 GLU A C 1
ATOM 978 O O . GLU A 1 118 ? -4.894 29.239 -44.895 1.00 56.06 118 GLU A O 1
ATOM 983 N N . PHE A 1 119 ? -5.537 29.093 -42.767 1.00 54.56 119 PHE A N 1
ATOM 984 C CA . PHE A 1 119 ? -4.500 28.125 -42.391 1.00 54.56 119 PHE A CA 1
ATOM 985 C C . PHE A 1 119 ? -4.749 26.740 -43.010 1.00 54.56 119 PHE A C 1
ATOM 987 O O . PHE A 1 119 ? -3.811 26.024 -43.370 1.00 54.56 119 PHE A O 1
ATOM 994 N N . VAL A 1 120 ? -6.024 26.368 -43.169 1.00 54.06 120 VAL A N 1
ATOM 995 C CA . VAL A 1 120 ? -6.432 25.118 -43.829 1.00 54.06 120 VAL A CA 1
ATOM 996 C C . VAL A 1 120 ? -6.111 25.164 -45.324 1.00 54.06 120 VAL A C 1
ATOM 998 O O . VAL A 1 120 ? -5.658 24.159 -45.873 1.00 54.06 120 VAL A O 1
ATOM 1001 N N . GLU A 1 121 ? -6.280 26.316 -45.976 1.00 59.38 121 GLU A N 1
ATOM 1002 C CA . GLU A 1 121 ? -5.916 26.484 -47.388 1.00 59.38 121 GLU A CA 1
ATOM 1003 C C . GLU A 1 121 ? -4.402 26.426 -47.616 1.00 59.38 121 GLU A C 1
ATOM 1005 O O . GLU A 1 121 ? -3.954 25.731 -48.528 1.00 59.38 121 GLU A O 1
ATOM 1010 N N . ILE A 1 122 ? -3.597 27.035 -46.738 1.00 63.78 122 ILE A N 1
ATOM 1011 C CA . ILE A 1 122 ? -2.128 26.941 -46.808 1.00 63.78 122 ILE A CA 1
ATOM 1012 C C . ILE A 1 122 ? -1.654 25.484 -46.674 1.00 63.78 122 ILE A C 1
ATOM 1014 O O . ILE A 1 122 ? -0.744 25.050 -47.386 1.00 63.78 122 ILE A O 1
ATOM 1018 N N . LEU A 1 123 ? -2.267 24.705 -45.776 1.00 56.56 123 LEU A N 1
ATOM 1019 C CA . LEU A 1 123 ? -1.947 23.285 -45.610 1.00 56.56 123 LEU A CA 1
ATOM 1020 C C . LEU A 1 123 ? -2.373 22.448 -46.822 1.00 56.56 123 LEU A C 1
ATOM 1022 O O . LEU A 1 123 ? -1.602 21.591 -47.253 1.00 56.56 123 LEU A O 1
ATOM 1026 N N . ARG A 1 124 ? -3.550 22.714 -47.406 1.00 57.81 124 ARG A N 1
ATOM 1027 C CA . ARG A 1 124 ? -3.995 22.048 -48.643 1.00 57.81 124 ARG A CA 1
ATOM 1028 C C . ARG A 1 124 ? -3.044 22.320 -49.801 1.00 57.81 124 ARG A C 1
ATOM 1030 O O . ARG A 1 124 ? -2.576 21.365 -50.410 1.00 57.81 124 ARG A O 1
ATOM 1037 N N . ALA A 1 125 ? -2.663 23.578 -50.019 1.00 62.31 125 ALA A N 1
ATOM 1038 C CA . ALA A 1 125 ? -1.738 23.958 -51.084 1.00 62.31 125 ALA A CA 1
ATOM 1039 C C . ALA A 1 125 ? -0.357 23.291 -50.935 1.00 62.31 125 ALA A C 1
ATOM 1041 O O . ALA A 1 125 ? 0.270 22.914 -51.925 1.00 62.31 125 ALA A O 1
ATOM 1042 N N . LYS A 1 126 ? 0.133 23.101 -49.701 1.00 62.22 126 LYS A N 1
ATOM 1043 C CA . LYS A 1 126 ? 1.393 22.378 -49.449 1.00 62.22 126 LYS A CA 1
ATOM 1044 C C . LYS A 1 126 ? 1.282 20.876 -49.713 1.00 62.22 126 LYS A C 1
ATOM 1046 O O . LYS A 1 126 ? 2.231 20.292 -50.228 1.00 62.22 126 LYS A O 1
ATOM 1051 N N . ILE A 1 127 ? 0.149 20.256 -49.380 1.00 57.16 127 ILE A N 1
ATOM 1052 C CA . ILE A 1 127 ? -0.102 18.832 -49.649 1.00 57.16 127 ILE A CA 1
ATOM 1053 C C . ILE A 1 127 ? -0.270 18.602 -51.156 1.00 57.16 127 ILE A C 1
ATOM 1055 O O . ILE A 1 127 ? 0.356 17.701 -51.703 1.00 57.16 127 ILE A O 1
ATOM 1059 N N . GLU A 1 128 ? -1.036 19.443 -51.847 1.00 58.06 128 GLU A N 1
ATOM 1060 C CA . GLU A 1 128 ? -1.215 19.354 -53.301 1.00 58.06 128 GLU A CA 1
ATOM 1061 C C . GLU A 1 128 ? 0.121 19.497 -54.038 1.00 58.06 128 GLU A C 1
ATOM 1063 O O . GLU A 1 128 ? 0.431 18.660 -54.877 1.00 58.06 128 GLU A O 1
ATOM 1068 N N . ASN A 1 129 ? 0.975 20.453 -53.654 1.00 59.47 129 ASN A N 1
ATOM 1069 C CA . ASN A 1 129 ? 2.311 20.600 -54.245 1.00 59.47 129 ASN A CA 1
ATOM 1070 C C . ASN A 1 129 ? 3.264 19.432 -53.928 1.00 59.47 129 ASN A C 1
ATOM 1072 O O . ASN A 1 129 ? 4.098 19.085 -54.760 1.00 59.47 129 ASN A O 1
ATOM 1076 N N . ALA A 1 130 ? 3.151 18.808 -52.751 1.00 55.34 130 ALA A N 1
ATOM 1077 C CA . ALA A 1 130 ? 3.994 17.673 -52.365 1.00 55.34 130 ALA A CA 1
ATOM 1078 C C . ALA A 1 130 ? 3.615 16.358 -53.077 1.00 55.34 130 ALA A C 1
ATOM 1080 O O . ALA A 1 130 ? 4.466 15.485 -53.234 1.00 55.34 130 ALA A O 1
ATOM 1081 N N . TYR A 1 131 ? 2.358 16.218 -53.516 1.00 52.09 131 TYR A N 1
ATOM 1082 C CA . TYR A 1 131 ? 1.833 15.008 -54.168 1.00 52.09 131 TYR A CA 1
ATOM 1083 C C . TYR A 1 131 ? 1.442 15.213 -55.648 1.00 52.09 131 TYR A C 1
ATOM 1085 O O . TYR A 1 131 ? 0.951 14.281 -56.288 1.00 52.09 131 TYR A O 1
ATOM 1093 N N . ALA A 1 132 ? 1.703 16.400 -56.208 1.00 49.25 132 ALA A N 1
ATOM 1094 C CA . ALA A 1 132 ? 1.333 16.796 -57.567 1.00 49.25 132 ALA A CA 1
ATOM 1095 C C . ALA A 1 132 ? 1.841 15.894 -58.714 1.00 49.25 132 ALA A C 1
ATOM 1097 O O . ALA A 1 132 ? 1.122 15.807 -59.707 1.00 49.25 132 ALA A O 1
ATOM 1098 N N . PRO A 1 133 ? 2.998 15.192 -58.666 1.00 48.25 133 PRO A N 1
ATOM 1099 C CA . PRO A 1 133 ? 3.450 14.499 -59.874 1.00 48.25 133 PRO A CA 1
ATOM 1100 C C . PRO A 1 133 ? 2.835 13.116 -60.124 1.00 48.25 133 PRO A C 1
ATOM 1102 O O . PRO A 1 133 ? 3.170 12.527 -61.146 1.00 48.25 133 PRO A O 1
ATOM 1105 N N . GLN A 1 134 ? 2.022 12.536 -59.223 1.00 48.38 134 GLN A N 1
ATOM 1106 C CA . GLN A 1 134 ? 1.730 11.092 -59.322 1.00 48.38 134 GLN A CA 1
ATOM 1107 C C . GLN A 1 134 ? 0.279 10.616 -59.292 1.00 48.38 134 GLN A C 1
ATOM 1109 O O . GLN A 1 134 ? 0.097 9.416 -59.451 1.00 48.38 134 GLN A O 1
ATOM 1114 N N . ASN A 1 135 ? -0.765 11.441 -59.168 1.00 42.75 135 ASN A N 1
ATOM 1115 C CA . ASN A 1 135 ? -2.129 10.887 -59.222 1.00 42.75 135 ASN A CA 1
ATOM 1116 C C . ASN A 1 135 ? -3.173 11.861 -59.794 1.00 42.75 135 ASN A C 1
ATOM 1118 O O . ASN A 1 135 ? -3.729 12.681 -59.069 1.00 42.75 135 ASN A O 1
ATOM 1122 N N . GLU A 1 136 ? -3.566 11.657 -61.055 1.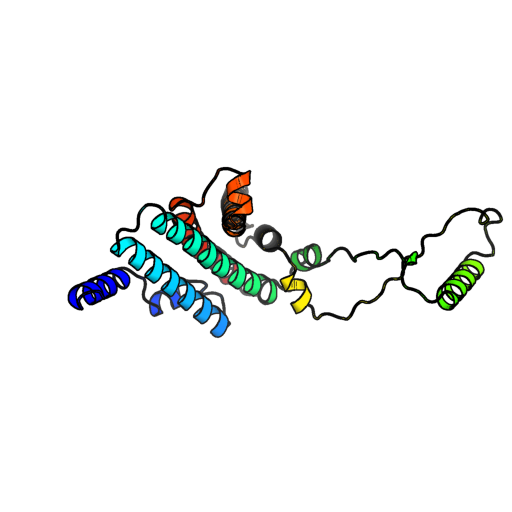00 46.09 136 GLU A N 1
ATOM 1123 C CA . GLU A 1 136 ? -4.778 12.237 -61.675 1.00 46.09 136 GLU A CA 1
ATOM 1124 C C . GLU A 1 136 ? -6.102 11.740 -61.038 1.00 46.09 136 GLU A C 1
ATOM 1126 O O . GLU A 1 136 ? -7.190 12.117 -61.463 1.00 46.09 136 GLU A O 1
ATOM 1131 N N . GLN A 1 137 ? -6.048 10.924 -59.977 1.00 43.88 137 GLN A N 1
ATOM 1132 C CA . GLN A 1 137 ? -7.217 10.404 -59.249 1.00 43.88 137 GLN A CA 1
ATOM 1133 C C . GLN A 1 137 ? -7.398 10.991 -57.833 1.00 43.88 137 GLN A C 1
ATOM 1135 O O . GLN A 1 137 ? -7.948 10.335 -56.947 1.00 43.88 137 GLN A O 1
ATOM 1140 N N . ILE A 1 138 ? -6.954 12.225 -57.578 1.00 44.50 138 ILE A N 1
ATOM 1141 C CA . ILE A 1 138 ? -7.108 12.874 -56.256 1.00 44.50 138 ILE A CA 1
ATOM 1142 C C . ILE A 1 138 ? -8.465 13.597 -56.090 1.00 44.50 138 ILE A C 1
ATOM 1144 O O . ILE A 1 138 ? -8.856 13.945 -54.977 1.00 44.50 138 ILE A O 1
ATOM 1148 N N . ASN A 1 139 ? -9.272 13.727 -57.146 1.00 40.09 139 ASN A N 1
ATOM 1149 C CA . ASN A 1 139 ? -10.456 14.600 -57.146 1.00 40.09 139 ASN A CA 1
ATOM 1150 C C . ASN A 1 139 ? -11.696 14.128 -56.355 1.00 40.09 139 ASN A C 1
ATOM 1152 O O . ASN A 1 139 ? -12.766 14.693 -56.546 1.00 40.09 139 ASN A O 1
ATOM 1156 N N . ASN A 1 140 ? -11.612 13.144 -55.449 1.00 41.47 140 ASN A N 1
ATOM 1157 C CA . ASN A 1 140 ? -12.779 12.805 -54.611 1.00 41.47 140 ASN A CA 1
ATOM 1158 C C . ASN A 1 140 ? -12.504 12.161 -53.239 1.00 41.47 140 ASN A C 1
ATOM 1160 O O . ASN A 1 140 ? -13.431 11.660 -52.598 1.00 41.47 140 ASN A O 1
ATOM 1164 N N . LYS A 1 141 ? -11.266 12.172 -52.730 1.00 36.56 141 LYS A N 1
ATOM 1165 C CA . LYS A 1 141 ? -10.996 11.693 -51.363 1.00 36.56 141 LYS A CA 1
ATOM 1166 C C . LYS A 1 141 ? -11.045 12.862 -50.379 1.00 36.56 141 LYS A C 1
ATOM 1168 O O . LYS A 1 141 ? -10.234 13.776 -50.448 1.00 36.56 141 LYS A O 1
ATOM 1173 N N . LYS A 1 142 ? -11.991 12.832 -49.431 1.00 34.53 142 LYS A N 1
ATOM 1174 C CA . LYS A 1 142 ? -11.962 13.707 -48.245 1.00 34.53 142 LYS A CA 1
ATOM 1175 C C . LYS A 1 142 ? -10.716 13.365 -47.424 1.00 34.53 142 LYS A C 1
ATOM 1177 O O . LYS A 1 142 ? -10.704 12.361 -46.716 1.00 34.53 142 LYS A O 1
ATOM 1182 N N . TYR A 1 143 ? -9.675 14.185 -47.512 1.00 37.97 143 TYR A N 1
ATOM 1183 C CA . TYR A 1 143 ? -8.505 14.055 -46.649 1.00 37.97 143 TYR A CA 1
ATOM 1184 C C . TYR A 1 143 ? -8.843 14.598 -45.258 1.00 37.97 143 TYR A C 1
ATOM 1186 O O . TYR A 1 143 ? -9.117 15.787 -45.095 1.00 37.97 143 TYR A O 1
ATOM 1194 N N . GLN A 1 144 ? -8.840 13.722 -44.252 1.00 35.72 144 GLN A N 1
ATOM 1195 C CA . GLN A 1 144 ? -8.843 14.142 -42.854 1.00 35.72 144 GLN A CA 1
ATOM 1196 C C . GLN A 1 144 ? -7.408 14.510 -42.477 1.00 35.72 144 GLN A C 1
ATOM 1198 O O . GLN A 1 144 ? -6.543 13.646 -42.355 1.00 35.72 144 GLN A O 1
ATOM 1203 N N . VAL A 1 145 ? -7.141 15.809 -42.351 1.00 36.34 145 VAL A N 1
ATOM 1204 C CA . VAL A 1 145 ? -5.866 16.312 -41.834 1.00 36.34 145 VAL A CA 1
ATOM 1205 C C . VAL A 1 145 ? -5.974 16.327 -40.314 1.00 36.34 145 VAL A C 1
ATOM 1207 O O . VAL A 1 145 ? -6.909 16.912 -39.776 1.00 36.34 145 VAL A O 1
ATOM 1210 N N . TYR A 1 146 ? -5.035 15.685 -39.623 1.00 35.06 146 TYR A N 1
ATOM 1211 C CA . TYR A 1 146 ? -4.889 15.793 -38.173 1.00 35.06 146 TYR A CA 1
ATOM 1212 C C . TYR A 1 146 ? -3.776 16.798 -37.882 1.00 35.06 146 TYR A C 1
ATOM 1214 O O . TYR A 1 146 ? -2.643 16.617 -38.324 1.00 35.06 146 TYR A O 1
ATOM 1222 N N . ALA A 1 147 ? -4.091 17.864 -37.153 1.00 33.78 147 ALA A N 1
ATOM 1223 C CA . ALA A 1 147 ? -3.099 18.787 -36.633 1.00 33.78 147 ALA A CA 1
ATOM 1224 C C . ALA A 1 147 ? -2.682 18.253 -35.268 1.00 33.78 147 ALA A C 1
ATOM 1226 O O . ALA A 1 147 ? -3.493 18.148 -34.346 1.00 33.78 147 ALA A O 1
ATOM 1227 N N . LYS A 1 148 ? -1.413 17.870 -35.159 1.00 33.97 148 LYS A N 1
ATOM 1228 C CA . LYS A 1 148 ? -0.794 17.614 -33.869 1.00 33.97 148 LYS A CA 1
ATOM 1229 C C . LYS A 1 148 ? -0.556 18.981 -33.235 1.00 33.97 148 LYS A C 1
ATOM 1231 O O . LYS A 1 148 ? 0.428 19.639 -33.554 1.00 33.97 148 LYS A O 1
ATOM 1236 N N . PHE A 1 149 ? -1.488 19.425 -32.404 1.00 31.14 149 PHE A N 1
ATOM 1237 C CA . PHE A 1 149 ? -1.185 20.499 -31.477 1.00 31.14 149 PHE A CA 1
ATOM 1238 C C . PHE A 1 149 ? -0.236 19.893 -30.448 1.00 31.14 149 PHE A C 1
ATOM 1240 O O . PHE A 1 149 ? -0.561 18.885 -29.814 1.00 31.14 149 PHE A O 1
ATOM 1247 N N . ASP A 1 150 ? 0.971 20.443 -30.351 1.00 32.31 150 ASP A N 1
ATOM 1248 C CA . ASP A 1 150 ? 1.750 20.289 -29.132 1.00 32.31 150 ASP A CA 1
ATOM 1249 C C . ASP A 1 150 ? 0.996 21.120 -28.082 1.00 32.31 150 ASP A C 1
ATOM 1251 O O . ASP A 1 150 ? 1.324 22.278 -27.830 1.00 32.31 150 ASP A O 1
ATOM 1255 N N . ASP A 1 151 ? -0.105 20.555 -27.566 1.00 34.31 151 ASP A N 1
ATOM 1256 C CA . ASP A 1 151 ? -0.712 21.022 -26.326 1.00 34.31 151 ASP A CA 1
ATOM 1257 C C . ASP A 1 151 ? 0.437 21.116 -25.324 1.00 34.31 151 ASP A C 1
ATOM 1259 O O . ASP A 1 151 ? 1.279 20.214 -25.289 1.00 34.31 151 ASP A O 1
ATOM 1263 N N . GLU A 1 152 ? 0.493 22.254 -24.630 1.00 35.28 152 GLU A N 1
ATOM 1264 C CA . GLU A 1 152 ? 1.490 22.682 -23.648 1.00 35.28 152 GLU A CA 1
ATOM 1265 C C . GLU A 1 152 ? 2.345 21.528 -23.121 1.00 35.28 152 GLU A C 1
ATOM 1267 O O . GLU A 1 152 ? 1.814 20.496 -22.713 1.00 35.28 152 GLU A O 1
ATOM 1272 N N . ILE A 1 153 ? 3.671 21.707 -23.107 1.00 36.06 153 ILE A N 1
ATOM 1273 C CA . ILE A 1 153 ? 4.614 20.796 -22.448 1.00 36.06 153 ILE A CA 1
ATOM 1274 C C . ILE A 1 153 ? 4.280 20.789 -20.946 1.00 36.06 153 ILE A C 1
ATOM 1276 O O . ILE A 1 153 ? 4.946 21.429 -20.138 1.00 36.06 153 ILE A O 1
ATOM 1280 N N . LEU A 1 154 ? 3.214 20.082 -20.578 1.00 35.09 154 LEU A N 1
ATOM 1281 C CA . LEU A 1 154 ? 2.883 19.683 -19.231 1.00 35.09 154 LEU A CA 1
ATOM 1282 C C . LEU A 1 154 ? 4.068 18.819 -18.822 1.00 35.09 154 LEU A C 1
ATOM 1284 O O . LEU A 1 154 ? 4.428 17.855 -19.515 1.00 35.09 154 LEU A O 1
ATOM 1288 N N . THR A 1 155 ? 4.757 19.226 -17.764 1.00 38.12 155 THR A N 1
ATOM 1289 C CA . THR A 1 155 ? 5.949 18.525 -17.288 1.00 38.12 155 THR A CA 1
ATOM 1290 C C . THR A 1 155 ? 5.599 17.050 -17.047 1.00 38.12 155 THR A C 1
ATOM 1292 O O . THR A 1 155 ? 4.439 16.704 -16.812 1.00 38.12 155 THR A O 1
ATOM 1295 N N . LYS A 1 156 ? 6.578 16.133 -17.127 1.00 48.09 156 LYS A N 1
ATOM 1296 C CA . LYS A 1 156 ? 6.347 14.687 -16.893 1.00 48.09 156 LYS A CA 1
ATOM 1297 C C . LYS A 1 156 ? 5.498 14.408 -15.630 1.00 48.09 156 LYS A C 1
ATOM 1299 O O . LYS A 1 156 ? 4.717 13.457 -15.636 1.00 48.09 156 LYS A O 1
ATOM 1304 N N . ASP A 1 157 ? 5.587 15.274 -14.621 1.00 48.72 157 ASP A N 1
ATOM 1305 C CA . ASP A 1 157 ? 4.830 15.220 -13.365 1.00 48.72 157 ASP A CA 1
ATOM 1306 C C . ASP A 1 157 ? 3.307 15.396 -13.530 1.00 48.72 157 ASP A C 1
ATOM 1308 O O . ASP A 1 157 ? 2.523 14.741 -12.840 1.00 48.72 157 ASP A O 1
ATOM 1312 N N . GLU A 1 158 ? 2.839 16.235 -14.457 1.00 49.03 158 GLU A N 1
ATOM 1313 C CA . GLU A 1 158 ? 1.402 16.486 -14.658 1.00 49.03 158 GLU A CA 1
ATOM 1314 C C . GLU A 1 158 ? 0.695 15.354 -15.413 1.00 49.03 158 GLU A C 1
ATOM 1316 O O . GLU A 1 158 ? -0.510 15.138 -15.246 1.00 49.03 158 GLU A O 1
ATOM 1321 N N . ASN A 1 159 ? 1.442 14.583 -16.205 1.00 60.94 159 ASN A N 1
ATOM 1322 C CA . ASN A 1 159 ? 0.929 13.376 -16.851 1.00 60.94 159 ASN A CA 1
ATOM 1323 C C . ASN A 1 159 ? 0.891 12.184 -15.890 1.00 60.94 159 ASN A C 1
ATOM 1325 O O . ASN A 1 159 ? -0.041 11.382 -15.964 1.00 60.94 159 ASN A O 1
ATOM 1329 N N . TRP A 1 160 ? 1.827 12.106 -14.940 1.00 66.25 160 TRP A N 1
ATOM 1330 C CA . TRP A 1 160 ? 1.867 11.030 -13.948 1.00 66.25 160 TRP A CA 1
ATOM 1331 C C . TRP A 1 160 ? 0.607 10.983 -13.071 1.00 66.25 160 TRP A C 1
ATOM 1333 O O . TRP A 1 160 ? 0.040 9.917 -12.836 1.00 66.25 160 TRP A O 1
ATOM 1343 N N . ARG A 1 161 ? 0.081 12.153 -12.682 1.00 66.12 161 ARG A N 1
ATOM 1344 C CA . ARG A 1 161 ? -1.174 12.273 -11.912 1.00 66.12 161 ARG A CA 1
ATOM 1345 C C . ARG A 1 161 ? -2.412 11.739 -12.642 1.00 66.12 161 ARG A C 1
ATOM 1347 O O . ARG A 1 161 ? -3.418 11.459 -11.998 1.00 66.12 161 ARG A O 1
ATOM 1354 N N . LYS A 1 162 ? -2.368 11.618 -13.974 1.00 71.25 162 LYS A N 1
ATOM 1355 C CA . LYS A 1 162 ? -3.479 11.106 -14.798 1.00 71.25 162 LYS A CA 1
ATOM 1356 C C . LYS A 1 162 ? -3.434 9.587 -14.965 1.00 71.25 162 LYS A C 1
ATOM 1358 O O . LYS A 1 162 ? -4.408 8.996 -15.436 1.00 71.25 162 LYS A O 1
ATOM 1363 N N . VAL A 1 163 ? -2.318 8.952 -14.606 1.00 77.62 163 VAL A N 1
ATOM 1364 C CA . VAL A 1 163 ? -2.174 7.499 -14.657 1.00 77.62 163 VAL A CA 1
ATOM 1365 C C . VAL A 1 163 ? -3.050 6.884 -13.569 1.00 77.62 163 VAL A C 1
ATOM 1367 O O . VAL A 1 163 ? -2.913 7.201 -12.389 1.00 77.62 163 VAL A O 1
ATOM 1370 N N . LYS A 1 164 ? -3.962 5.993 -13.968 1.00 83.12 164 LYS A N 1
ATOM 1371 C CA . LYS A 1 164 ? -4.851 5.292 -13.035 1.00 83.12 164 LYS A CA 1
ATOM 1372 C C . LYS A 1 164 ? -4.055 4.413 -12.075 1.00 83.12 164 LYS A C 1
ATOM 1374 O O . LYS A 1 164 ? -3.078 3.785 -12.482 1.00 83.12 164 LYS A O 1
ATOM 1379 N N . PHE A 1 165 ? -4.518 4.301 -10.835 1.00 86.75 165 PHE A N 1
ATOM 1380 C CA . PHE A 1 165 ? -3.842 3.511 -9.809 1.00 86.75 165 PHE A CA 1
ATOM 1381 C C . PHE A 1 165 ? -3.676 2.036 -10.222 1.00 86.75 165 PHE A C 1
ATOM 1383 O O . PHE A 1 165 ? -2.593 1.472 -10.088 1.00 86.75 165 PHE A O 1
ATOM 1390 N N . GLU A 1 166 ? -4.684 1.429 -10.848 1.00 86.75 166 GLU A N 1
ATOM 1391 C CA . GLU A 1 166 ? -4.602 0.056 -11.362 1.00 86.75 166 GLU A CA 1
ATOM 1392 C C . GLU A 1 166 ? -3.499 -0.101 -12.419 1.00 86.75 166 GLU A C 1
ATOM 1394 O O . GLU A 1 166 ? -2.804 -1.116 -12.454 1.00 86.75 166 GLU A O 1
ATOM 1399 N N . ALA A 1 167 ? -3.291 0.922 -13.256 1.00 85.62 167 ALA A N 1
ATOM 1400 C CA . ALA A 1 167 ? -2.215 0.918 -14.240 1.00 85.62 167 ALA A CA 1
ATOM 1401 C C . ALA A 1 167 ? -0.842 1.010 -13.560 1.00 85.62 167 ALA A C 1
ATOM 1403 O O . ALA A 1 167 ? 0.073 0.295 -13.960 1.00 85.62 167 ALA A O 1
ATOM 1404 N N . LYS A 1 168 ? -0.700 1.823 -12.504 1.00 88.75 168 LYS A N 1
ATOM 1405 C CA . LYS A 1 168 ? 0.537 1.894 -11.707 1.00 88.75 168 LYS A CA 1
ATOM 1406 C C . LYS A 1 168 ? 0.855 0.544 -11.050 1.00 88.75 168 LYS A C 1
ATOM 1408 O O . LYS A 1 168 ? 2.006 0.115 -11.056 1.00 88.75 168 LYS A O 1
ATOM 1413 N N . ILE A 1 169 ? -0.162 -0.148 -10.521 1.00 91.62 169 ILE A N 1
ATOM 1414 C CA . ILE A 1 169 ? -0.014 -1.495 -9.944 1.00 91.62 169 ILE A CA 1
ATOM 1415 C C . ILE A 1 169 ? 0.499 -2.471 -11.003 1.00 91.62 169 ILE A C 1
ATOM 1417 O O . ILE A 1 169 ? 1.444 -3.222 -10.759 1.00 91.62 169 ILE A O 1
ATOM 1421 N N . LYS A 1 170 ? -0.091 -2.432 -12.200 1.00 89.75 170 LYS A N 1
ATOM 1422 C CA . LYS A 1 170 ? 0.339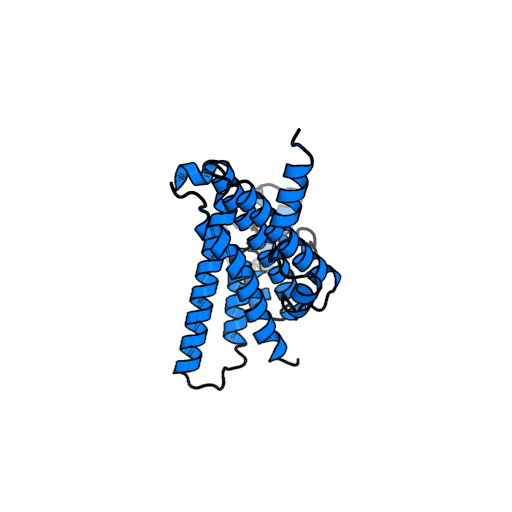 -3.298 -13.293 1.00 89.75 170 LYS A CA 1
ATOM 1423 C C . LYS A 1 170 ? 1.781 -3.009 -13.722 1.00 89.75 170 LYS A C 1
ATOM 1425 O O . LYS A 1 170 ? 2.561 -3.942 -13.884 1.00 89.75 170 LYS A O 1
ATOM 1430 N N . MET A 1 171 ? 2.154 -1.730 -13.817 1.00 89.44 171 MET A N 1
ATOM 1431 C CA . MET A 1 171 ? 3.525 -1.320 -14.132 1.00 89.44 171 MET A CA 1
ATOM 1432 C C . MET A 1 171 ? 4.529 -1.893 -13.140 1.00 89.44 171 MET A C 1
ATOM 1434 O O . MET A 1 171 ? 5.509 -2.499 -13.563 1.00 89.44 171 MET A O 1
ATOM 1438 N N . ILE A 1 172 ? 4.297 -1.729 -11.832 1.00 92.00 172 ILE A N 1
ATOM 1439 C CA . ILE A 1 172 ? 5.251 -2.241 -10.846 1.00 92.00 172 ILE A CA 1
ATOM 1440 C C . ILE A 1 172 ? 5.311 -3.769 -10.876 1.00 92.00 172 ILE A C 1
ATOM 1442 O O . ILE A 1 172 ? 6.403 -4.319 -10.834 1.00 92.00 172 ILE A O 1
ATOM 1446 N N . GLN A 1 173 ? 4.181 -4.463 -11.039 1.00 93.75 173 GLN A N 1
ATOM 1447 C CA . GLN A 1 173 ? 4.164 -5.921 -11.172 1.00 93.75 173 GLN A CA 1
ATOM 1448 C C . GLN A 1 173 ? 5.042 -6.394 -12.337 1.00 93.75 173 GLN A C 1
ATOM 1450 O O . GLN A 1 173 ? 5.852 -7.304 -12.160 1.00 93.75 173 GLN A O 1
ATOM 1455 N N . ASP A 1 174 ? 4.899 -5.768 -13.507 1.00 89.88 174 ASP A N 1
ATOM 1456 C CA . ASP A 1 174 ? 5.661 -6.131 -14.703 1.00 89.88 174 ASP A CA 1
ATOM 1457 C C . ASP A 1 174 ? 7.157 -5.821 -14.529 1.00 89.88 174 ASP A C 1
ATOM 1459 O O . ASP A 1 174 ? 8.002 -6.623 -14.921 1.00 89.88 174 ASP A O 1
ATOM 1463 N N . ILE A 1 175 ? 7.495 -4.711 -13.861 1.00 89.81 175 ILE A N 1
ATOM 1464 C CA . ILE A 1 175 ? 8.881 -4.379 -13.502 1.00 89.81 175 ILE A CA 1
ATOM 1465 C C . ILE A 1 175 ? 9.480 -5.461 -12.601 1.00 89.81 175 ILE A C 1
ATOM 1467 O O . ILE A 1 175 ? 10.536 -5.992 -12.927 1.00 89.81 175 ILE A O 1
ATOM 1471 N N . LEU A 1 176 ? 8.804 -5.832 -11.509 1.00 91.06 176 LEU A N 1
ATOM 1472 C CA . LEU A 1 176 ? 9.306 -6.834 -10.560 1.00 91.06 176 LEU A CA 1
ATOM 1473 C C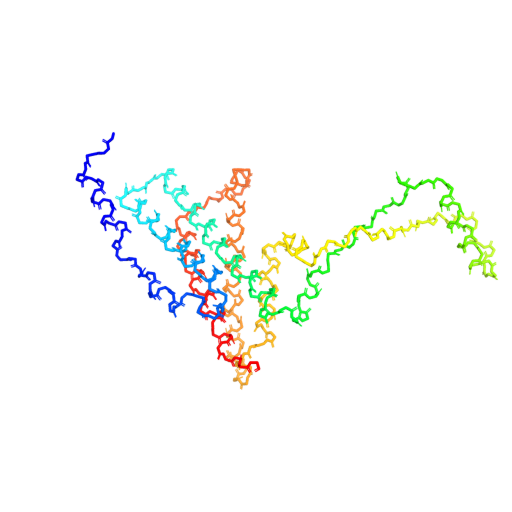 . LEU A 1 176 ? 9.403 -8.241 -11.175 1.00 91.06 176 LEU A C 1
ATOM 1475 O O . LEU A 1 176 ? 10.201 -9.072 -10.738 1.00 91.06 176 LEU A O 1
ATOM 1479 N N . ASP A 1 177 ? 8.586 -8.548 -12.179 1.00 89.44 177 ASP A N 1
ATOM 1480 C CA . ASP A 1 177 ? 8.705 -9.792 -12.935 1.00 89.44 177 ASP A CA 1
ATOM 1481 C C . ASP A 1 177 ? 9.951 -9.829 -13.822 1.00 89.44 177 ASP A C 1
ATOM 1483 O O . ASP A 1 177 ? 10.581 -10.889 -13.944 1.00 89.44 177 ASP A O 1
ATOM 1487 N N . ASP A 1 178 ? 10.289 -8.687 -14.420 1.00 85.81 178 ASP A N 1
ATOM 1488 C CA . ASP A 1 178 ? 11.458 -8.517 -15.275 1.00 85.81 178 ASP A CA 1
ATOM 1489 C C . ASP A 1 178 ? 12.756 -8.448 -14.442 1.00 85.81 178 ASP A C 1
ATOM 1491 O O . ASP A 1 178 ? 13.785 -8.972 -14.874 1.00 85.81 178 ASP A O 1
ATOM 1495 N N . THR A 1 179 ? 12.705 -7.879 -13.230 1.00 84.94 179 THR A N 1
ATOM 1496 C CA . THR A 1 179 ? 13.870 -7.640 -12.354 1.00 84.94 179 THR A CA 1
ATOM 1497 C C . THR A 1 179 ? 14.007 -8.614 -11.178 1.00 84.94 179 THR A C 1
ATOM 1499 O O . THR A 1 179 ? 14.753 -8.329 -10.247 1.00 84.94 179 THR A O 1
ATOM 1502 N N . ASP A 1 180 ? 13.328 -9.772 -11.184 1.00 83.12 180 ASP A N 1
ATOM 1503 C CA . ASP A 1 180 ? 13.366 -10.733 -10.061 1.00 83.12 180 ASP A CA 1
ATOM 1504 C C . ASP A 1 180 ? 14.820 -11.069 -9.642 1.00 83.12 180 ASP A C 1
ATOM 1506 O O . ASP A 1 180 ? 15.517 -11.799 -10.363 1.00 83.12 180 ASP A O 1
ATOM 1510 N N . PRO A 1 181 ? 15.285 -10.621 -8.457 1.00 74.38 181 PRO A N 1
ATOM 1511 C CA . PRO A 1 181 ? 16.687 -10.755 -8.046 1.00 74.38 181 PRO A CA 1
ATOM 1512 C C . PRO A 1 181 ? 17.088 -12.222 -7.837 1.00 74.38 181 PRO A C 1
ATOM 1514 O O . PRO A 1 181 ? 18.261 -12.599 -7.883 1.00 74.38 181 PRO A O 1
ATOM 1517 N N . LYS A 1 182 ? 16.100 -13.108 -7.674 1.00 79.25 182 LYS A N 1
ATOM 1518 C CA . LYS A 1 182 ? 16.274 -14.552 -7.503 1.00 79.25 182 LYS A CA 1
ATOM 1519 C C . LYS A 1 182 ? 16.044 -15.309 -8.815 1.00 79.25 182 LYS A C 1
ATOM 1521 O O . LYS A 1 182 ? 15.782 -16.519 -8.786 1.00 79.25 182 LYS A O 1
ATOM 1526 N N . ALA A 1 183 ? 16.176 -14.652 -9.971 1.00 71.62 183 ALA A N 1
ATOM 1527 C CA . ALA A 1 183 ? 16.014 -15.264 -11.294 1.00 71.62 183 ALA A CA 1
ATOM 1528 C C . ALA A 1 183 ? 16.908 -16.499 -11.521 1.00 71.62 183 ALA A C 1
ATOM 1530 O O . ALA A 1 183 ? 16.502 -17.414 -12.234 1.00 71.62 183 ALA A O 1
ATOM 1531 N N . LYS A 1 184 ? 18.076 -16.571 -10.863 1.00 72.25 184 LYS A N 1
ATOM 1532 C CA . LYS A 1 184 ? 19.013 -17.714 -10.924 1.00 72.25 184 LYS A CA 1
ATOM 1533 C C . LYS A 1 184 ? 18.543 -18.965 -10.156 1.00 72.25 184 LYS A C 1
ATOM 1535 O O . LYS A 1 184 ? 19.194 -20.004 -10.221 1.00 72.25 184 LYS A O 1
ATOM 1540 N N . SER A 1 185 ? 17.437 -18.896 -9.410 1.00 76.38 185 SER A N 1
ATOM 1541 C CA . SER A 1 185 ? 16.857 -20.065 -8.729 1.00 76.38 185 SER A CA 1
ATOM 1542 C C . SER A 1 185 ? 16.238 -21.065 -9.721 1.00 76.38 185 SER A C 1
ATOM 1544 O O . SER A 1 185 ? 15.854 -20.677 -10.820 1.00 76.38 185 SER A O 1
ATOM 1546 N N . ASN A 1 186 ? 16.055 -22.332 -9.318 1.00 85.69 186 ASN A N 1
ATOM 1547 C CA . ASN A 1 186 ? 15.360 -23.336 -10.143 1.00 85.69 186 ASN A CA 1
ATOM 1548 C C . ASN A 1 186 ? 13.987 -22.821 -10.627 1.00 85.69 186 ASN A C 1
ATOM 1550 O O . ASN A 1 186 ? 13.234 -22.226 -9.850 1.00 85.69 186 ASN A O 1
ATOM 1554 N N . VAL A 1 187 ? 13.668 -23.117 -11.892 1.00 87.25 187 VAL A N 1
ATOM 1555 C CA . VAL A 1 187 ? 12.433 -22.766 -12.613 1.00 87.25 187 VAL A CA 1
ATOM 1556 C C . VAL A 1 187 ? 11.170 -22.912 -11.759 1.00 87.25 187 VAL A C 1
ATOM 1558 O O . VAL A 1 187 ? 10.383 -21.974 -11.690 1.00 87.25 187 VAL A O 1
ATOM 1561 N N . HIS A 1 188 ? 11.001 -24.019 -11.029 1.00 86.56 188 HIS A N 1
ATOM 1562 C CA . HIS A 1 188 ? 9.804 -24.249 -10.205 1.00 86.56 188 HIS A CA 1
ATOM 1563 C C . HIS A 1 188 ? 9.679 -23.242 -9.055 1.00 86.56 188 HIS A C 1
ATOM 1565 O O . HIS A 1 188 ? 8.597 -22.732 -8.773 1.00 86.56 188 HIS A O 1
ATOM 1571 N N . LYS A 1 189 ? 10.800 -22.918 -8.394 1.00 86.94 189 LYS A N 1
ATOM 1572 C CA . LYS A 1 189 ? 10.824 -21.926 -7.310 1.00 86.94 189 LYS A CA 1
ATOM 1573 C C . LYS A 1 189 ? 10.595 -20.518 -7.850 1.00 86.94 189 LYS A C 1
ATOM 1575 O O . LYS A 1 189 ? 9.945 -19.724 -7.179 1.00 86.94 189 LYS A O 1
ATOM 1580 N N . ARG A 1 190 ? 11.124 -20.210 -9.038 1.00 86.06 190 ARG A N 1
ATOM 1581 C CA . ARG A 1 190 ? 10.897 -18.929 -9.718 1.00 86.06 190 ARG A CA 1
ATOM 1582 C C . ARG A 1 190 ? 9.424 -18.756 -10.086 1.00 86.06 190 ARG A C 1
ATOM 1584 O O . ARG A 1 190 ? 8.844 -17.735 -9.737 1.00 86.06 190 ARG A O 1
ATOM 1591 N N . GLN A 1 191 ? 8.821 -19.765 -10.714 1.00 89.06 191 GLN A N 1
ATOM 1592 C CA . GLN A 1 191 ? 7.413 -19.722 -11.102 1.00 89.06 191 GLN A CA 1
ATOM 1593 C C . GLN A 1 191 ? 6.503 -19.570 -9.883 1.00 89.06 191 GLN A C 1
ATOM 1595 O O . GLN A 1 191 ? 5.674 -18.672 -9.860 1.00 89.06 191 GLN A O 1
ATOM 1600 N N . LYS A 1 192 ? 6.737 -20.349 -8.818 1.00 91.00 192 LYS A N 1
ATOM 1601 C CA . LYS A 1 192 ? 5.959 -20.237 -7.579 1.00 91.00 192 LYS A CA 1
ATOM 1602 C C . LYS A 1 192 ? 5.979 -18.818 -6.992 1.00 91.00 192 LYS A C 1
ATOM 1604 O O . LYS A 1 192 ? 4.926 -18.301 -6.640 1.00 91.00 192 LYS A O 1
ATOM 1609 N N . ARG A 1 193 ? 7.152 -18.173 -6.909 1.00 89.38 193 ARG A N 1
ATOM 1610 C CA . ARG A 1 193 ? 7.256 -16.786 -6.409 1.00 89.38 193 ARG A CA 1
ATOM 1611 C C . ARG A 1 193 ? 6.527 -15.797 -7.311 1.00 89.38 193 ARG A C 1
ATOM 1613 O O . ARG A 1 193 ? 5.883 -14.883 -6.810 1.00 89.38 193 ARG A O 1
ATOM 1620 N N . LYS A 1 194 ? 6.629 -15.982 -8.628 1.00 91.81 194 LYS A N 1
ATOM 1621 C CA . LYS A 1 194 ? 5.898 -15.169 -9.601 1.00 91.81 194 LYS A CA 1
ATOM 1622 C C . LYS A 1 194 ? 4.386 -15.301 -9.399 1.00 91.81 194 LYS A C 1
ATOM 1624 O O . LYS A 1 194 ? 3.712 -14.286 -9.277 1.00 91.81 194 LYS A O 1
ATOM 1629 N N . ASP A 1 195 ? 3.879 -16.524 -9.264 1.00 93.19 195 ASP A N 1
ATOM 1630 C CA . ASP A 1 195 ? 2.455 -16.788 -9.030 1.00 93.19 195 ASP A CA 1
ATOM 1631 C C . ASP A 1 195 ? 1.971 -16.194 -7.696 1.00 93.19 195 ASP A C 1
ATOM 1633 O O . ASP A 1 195 ? 0.876 -15.642 -7.617 1.00 93.19 195 ASP A O 1
ATOM 1637 N N . GLU A 1 196 ? 2.783 -16.280 -6.637 1.00 93.69 196 GLU A N 1
ATOM 1638 C CA . GLU A 1 196 ? 2.493 -15.660 -5.337 1.00 93.69 196 GLU A CA 1
ATOM 1639 C C . GLU A 1 196 ? 2.435 -14.128 -5.435 1.00 93.69 196 GLU A C 1
ATOM 1641 O O . GLU A 1 196 ? 1.491 -13.526 -4.922 1.00 93.69 196 GLU A O 1
ATOM 1646 N N . ARG A 1 197 ? 3.380 -13.495 -6.149 1.00 94.19 197 ARG A N 1
ATOM 1647 C CA . ARG A 1 197 ? 3.329 -12.049 -6.422 1.00 94.19 197 ARG A CA 1
ATOM 1648 C C . ARG A 1 197 ? 2.099 -11.667 -7.236 1.00 94.19 197 ARG A C 1
ATOM 1650 O O . ARG A 1 197 ? 1.462 -10.669 -6.926 1.00 94.19 197 ARG A O 1
ATOM 1657 N N . HIS A 1 198 ? 1.756 -12.442 -8.263 1.00 95.56 198 HIS A N 1
ATOM 1658 C CA . HIS A 1 198 ? 0.589 -12.170 -9.109 1.00 95.56 198 HIS A CA 1
ATOM 1659 C C . HIS A 1 198 ? -0.699 -12.220 -8.296 1.00 95.56 198 HIS A C 1
ATOM 1661 O O . HIS A 1 198 ? -1.474 -11.275 -8.348 1.00 95.56 198 HIS A O 1
ATOM 1667 N N . LYS A 1 199 ? -0.869 -13.242 -7.447 1.00 96.31 199 LYS A N 1
ATOM 1668 C CA . LYS A 1 199 ? -2.009 -13.321 -6.519 1.00 96.31 199 LYS A CA 1
ATOM 1669 C C . LYS A 1 199 ? -2.097 -12.108 -5.597 1.00 96.31 199 LYS A C 1
ATOM 1671 O O . LYS A 1 199 ? -3.192 -11.606 -5.360 1.00 96.31 199 LYS A O 1
ATOM 1676 N N . PHE A 1 200 ? -0.959 -11.648 -5.079 1.00 96.81 200 PHE A N 1
ATOM 1677 C CA . PHE A 1 200 ? -0.908 -10.451 -4.246 1.00 96.81 200 PHE A CA 1
ATOM 1678 C C . PHE A 1 200 ? -1.329 -9.193 -5.023 1.00 96.81 200 PHE A C 1
ATOM 1680 O O . PHE A 1 200 ? -2.160 -8.427 -4.540 1.00 96.81 200 PHE A O 1
ATOM 1687 N N . PHE A 1 201 ? -0.811 -8.991 -6.236 1.00 96.31 201 PHE A N 1
ATOM 1688 C CA . PHE A 1 201 ? -1.188 -7.842 -7.062 1.00 96.31 201 PHE A CA 1
ATOM 1689 C C . PHE A 1 201 ? -2.649 -7.895 -7.524 1.00 96.31 201 PHE A C 1
ATOM 1691 O O . PHE A 1 201 ? -3.308 -6.859 -7.519 1.00 96.31 201 PHE A O 1
ATOM 1698 N N . ASP A 1 202 ? -3.194 -9.078 -7.811 1.00 94.25 202 ASP A N 1
ATOM 1699 C CA . ASP A 1 202 ? -4.621 -9.255 -8.099 1.00 94.25 202 ASP A CA 1
ATOM 1700 C C . ASP A 1 202 ? -5.492 -8.850 -6.896 1.00 94.25 202 ASP A C 1
ATOM 1702 O O . ASP A 1 202 ? -6.517 -8.183 -7.056 1.00 94.25 202 ASP A O 1
ATOM 1706 N N . GLU A 1 203 ? -5.091 -9.222 -5.674 1.00 93.94 203 GLU A N 1
ATOM 1707 C CA . GLU A 1 203 ? -5.764 -8.780 -4.447 1.00 93.94 203 GLU A CA 1
ATOM 1708 C C . GLU A 1 203 ? -5.651 -7.261 -4.263 1.00 93.94 203 GLU A C 1
ATOM 1710 O O . GLU A 1 203 ? -6.639 -6.605 -3.925 1.00 93.94 203 GLU A O 1
ATOM 1715 N N . LEU A 1 204 ? -4.484 -6.683 -4.551 1.00 94.12 204 LEU A N 1
ATOM 1716 C CA . LEU A 1 204 ? -4.273 -5.243 -4.478 1.00 94.12 204 LEU A CA 1
ATOM 1717 C C . LEU A 1 204 ? -5.168 -4.487 -5.470 1.00 94.12 204 LEU A C 1
ATOM 1719 O O . LEU A 1 204 ? -5.809 -3.508 -5.092 1.00 94.12 204 LEU A O 1
ATOM 1723 N N . THR A 1 205 ? -5.292 -4.968 -6.710 1.00 92.19 205 THR A N 1
ATOM 1724 C CA . THR A 1 205 ? -6.215 -4.409 -7.708 1.00 92.19 205 THR A CA 1
ATOM 1725 C C . THR A 1 205 ? -7.673 -4.507 -7.250 1.00 92.19 205 THR A C 1
ATOM 1727 O O . THR A 1 205 ? -8.429 -3.551 -7.424 1.00 92.19 205 THR A O 1
ATOM 1730 N N . ARG A 1 206 ? -8.080 -5.602 -6.590 1.00 89.44 206 ARG A N 1
ATOM 1731 C CA . ARG A 1 206 ? -9.422 -5.698 -5.979 1.00 89.44 206 ARG A CA 1
ATOM 1732 C C . ARG A 1 206 ? -9.626 -4.675 -4.862 1.00 89.44 206 ARG A C 1
ATOM 1734 O O . ARG A 1 206 ? -10.709 -4.113 -4.745 1.00 89.44 206 ARG A O 1
ATOM 1741 N N . LEU A 1 207 ? -8.607 -4.391 -4.053 1.00 90.44 207 LEU A N 1
ATOM 1742 C CA . LEU A 1 207 ? -8.693 -3.339 -3.036 1.00 90.44 207 LEU A CA 1
ATOM 1743 C C . LEU A 1 207 ? -8.803 -1.937 -3.650 1.00 90.44 207 LEU A C 1
ATOM 1745 O O . LEU A 1 207 ? -9.514 -1.101 -3.095 1.00 90.44 207 LEU A O 1
ATOM 1749 N N . VAL A 1 208 ? -8.177 -1.683 -4.806 1.00 87.81 208 VAL A N 1
ATOM 1750 C CA . VAL A 1 208 ? -8.396 -0.434 -5.561 1.00 87.81 208 VAL A CA 1
ATOM 1751 C C . VAL A 1 208 ? -9.844 -0.324 -6.025 1.00 87.81 208 VAL A C 1
ATOM 1753 O O . VAL A 1 208 ? -10.451 0.733 -5.857 1.00 87.81 208 VAL A O 1
ATOM 1756 N N . TYR A 1 209 ? -10.418 -1.418 -6.531 1.00 84.00 209 TYR A N 1
ATOM 1757 C CA . TYR A 1 209 ? -11.839 -1.474 -6.861 1.00 84.00 209 TYR A CA 1
ATOM 1758 C C . TYR A 1 209 ? -12.697 -1.113 -5.640 1.00 84.00 209 TYR A C 1
ATOM 1760 O O . TYR A 1 209 ? -13.454 -0.153 -5.707 1.00 84.00 209 TYR A O 1
ATOM 1768 N N . PHE A 1 210 ? -12.488 -1.749 -4.479 1.00 81.81 210 PHE A N 1
ATOM 1769 C CA . PHE A 1 210 ? -13.224 -1.405 -3.252 1.00 81.81 210 PHE A CA 1
ATOM 1770 C C . PHE A 1 210 ? -13.036 0.048 -2.803 1.00 81.81 210 PHE A C 1
ATOM 1772 O O . PHE A 1 210 ? -13.985 0.671 -2.332 1.00 81.81 210 PHE A O 1
ATOM 1779 N N . ARG A 1 211 ? -11.82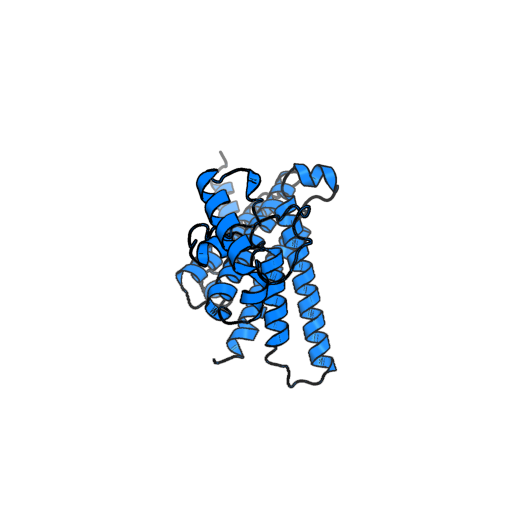8 0.603 -2.951 1.00 84.69 211 ARG A N 1
ATOM 1780 C CA . ARG A 1 211 ? -11.525 2.007 -2.643 1.00 84.69 211 ARG A CA 1
ATOM 1781 C C . ARG A 1 211 ? -12.299 2.959 -3.555 1.00 84.69 211 ARG A C 1
ATOM 1783 O O . ARG A 1 211 ? -12.818 3.962 -3.073 1.00 84.69 211 ARG A O 1
ATOM 1790 N N . ASN A 1 212 ? -12.385 2.651 -4.846 1.00 76.88 212 ASN A N 1
ATOM 1791 C CA . ASN A 1 212 ? -13.158 3.430 -5.816 1.00 76.88 212 ASN A CA 1
ATOM 1792 C C . ASN A 1 212 ? -14.676 3.235 -5.618 1.00 76.88 212 ASN A C 1
ATOM 1794 O O . ASN A 1 212 ? -15.460 4.156 -5.834 1.00 76.88 212 ASN A O 1
ATOM 1798 N N . ASP A 1 213 ? -15.084 2.075 -5.114 1.00 71.06 213 ASP A N 1
ATOM 1799 C CA . ASP A 1 213 ? -16.477 1.683 -4.891 1.00 71.06 213 ASP A CA 1
ATOM 1800 C C . ASP A 1 213 ? -17.094 2.198 -3.591 1.00 71.06 213 ASP A C 1
ATOM 1802 O O . ASP A 1 213 ? -18.292 2.021 -3.355 1.00 71.06 213 ASP A O 1
ATOM 1806 N N . VAL A 1 214 ? -16.324 2.896 -2.750 1.00 66.19 214 VAL A N 1
ATOM 1807 C CA . VAL A 1 214 ? -16.877 3.575 -1.568 1.00 66.19 214 VAL A CA 1
ATOM 1808 C C . VAL A 1 214 ? -17.949 4.611 -1.960 1.00 66.19 214 VAL A C 1
ATOM 1810 O O . VAL A 1 214 ? -18.802 4.966 -1.143 1.00 66.19 214 VAL A O 1
ATOM 1813 N N . HIS A 1 215 ? -17.969 5.064 -3.219 1.00 62.94 215 HIS A N 1
ATOM 1814 C CA . HIS A 1 215 ? -19.009 5.939 -3.751 1.00 62.94 215 HIS A CA 1
ATOM 1815 C C . HIS A 1 215 ? -20.395 5.263 -3.778 1.00 62.94 215 HIS A C 1
ATOM 1817 O O . HIS A 1 215 ? -20.598 4.226 -4.407 1.00 62.94 215 HIS A O 1
ATOM 1823 N N . LEU A 1 216 ? -21.393 5.926 -3.176 1.00 54.75 216 LEU A N 1
ATOM 1824 C CA . LEU A 1 216 ? -22.792 5.469 -3.065 1.00 54.75 216 LEU A CA 1
ATOM 1825 C C . LEU A 1 216 ? -23.400 4.977 -4.394 1.00 54.75 216 LEU A C 1
ATOM 1827 O O . LEU A 1 216 ? -24.174 4.024 -4.412 1.00 54.75 216 LEU A O 1
ATOM 1831 N N . ALA A 1 217 ? -23.027 5.596 -5.518 1.00 46.47 217 ALA A N 1
ATOM 1832 C CA . ALA A 1 217 ? -23.508 5.220 -6.848 1.00 46.47 217 ALA A CA 1
ATOM 1833 C C . ALA A 1 217 ? -23.077 3.806 -7.286 1.00 46.47 217 ALA A C 1
ATOM 1835 O O . ALA A 1 217 ? -23.762 3.192 -8.104 1.00 46.47 217 ALA A O 1
ATOM 1836 N N . HIS A 1 218 ? -21.961 3.292 -6.761 1.00 54.88 218 HIS A N 1
ATOM 1837 C CA . HIS A 1 218 ? -21.449 1.963 -7.088 1.00 54.88 218 HIS A CA 1
ATOM 1838 C C . HIS A 1 218 ? -22.041 0.878 -6.182 1.00 54.88 218 HIS A C 1
ATOM 1840 O O . HIS A 1 218 ? -22.454 -0.170 -6.685 1.00 54.88 218 HIS A O 1
ATOM 1846 N N . GLN A 1 219 ? -22.206 1.181 -4.886 1.00 57.00 219 GLN A N 1
ATOM 1847 C CA . GLN A 1 219 ? -22.882 0.303 -3.919 1.00 57.00 219 GLN A CA 1
ATOM 1848 C C . GLN A 1 219 ? -24.301 -0.071 -4.383 1.00 57.00 219 GLN A C 1
ATOM 1850 O O . GLN A 1 219 ? -24.691 -1.235 -4.311 1.00 57.00 219 GLN A O 1
ATOM 1855 N N . SER A 1 220 ? -25.041 0.883 -4.960 1.00 52.75 220 SER A N 1
ATOM 1856 C CA . SER A 1 220 ? -26.378 0.636 -5.525 1.00 52.75 220 SER A CA 1
ATOM 1857 C C . SER A 1 220 ? -26.389 -0.224 -6.797 1.00 52.75 220 SER A C 1
ATOM 1859 O O . SER A 1 220 ? -27.446 -0.724 -7.170 1.00 52.75 220 SER A O 1
ATOM 1861 N N . ARG A 1 221 ? -25.254 -0.378 -7.495 1.00 53.22 221 ARG A N 1
ATOM 1862 C CA . ARG A 1 221 ? -25.158 -1.116 -8.770 1.00 53.22 221 ARG A CA 1
ATOM 1863 C C . ARG A 1 221 ? -24.641 -2.547 -8.617 1.00 53.22 221 ARG A C 1
ATOM 1865 O O . ARG A 1 221 ? -25.020 -3.388 -9.422 1.00 53.22 221 ARG A O 1
ATOM 1872 N N . HIS A 1 222 ? -23.796 -2.813 -7.618 1.00 57.78 222 HIS A N 1
ATOM 1873 C CA . HIS A 1 222 ? -23.071 -4.087 -7.497 1.00 57.78 222 HIS A CA 1
ATOM 1874 C C . HIS A 1 222 ? -23.434 -4.894 -6.243 1.00 57.78 222 HIS A C 1
ATOM 1876 O O . HIS A 1 222 ? -23.020 -6.041 -6.129 1.00 57.78 222 HIS A O 1
ATOM 1882 N N . GLY A 1 223 ? -24.216 -4.333 -5.312 1.00 55.84 223 GLY A N 1
ATOM 1883 C CA . GLY A 1 223 ? -24.749 -5.055 -4.147 1.00 55.84 223 GLY A CA 1
ATOM 1884 C C . GLY A 1 223 ? -23.717 -5.470 -3.087 1.00 55.84 223 GLY A C 1
ATOM 1885 O O . GLY A 1 223 ? -24.109 -5.861 -1.991 1.00 55.84 223 GLY A O 1
ATOM 1886 N N . GLU A 1 224 ? -22.417 -5.353 -3.367 1.00 59.66 224 GLU A N 1
ATOM 1887 C CA . GLU A 1 224 ? -21.340 -5.593 -2.409 1.00 59.66 224 GLU A CA 1
ATOM 1888 C C . GLU A 1 224 ? -20.939 -4.292 -1.702 1.00 59.66 224 GLU A C 1
ATOM 1890 O O . GLU A 1 224 ? -20.600 -3.286 -2.329 1.00 59.66 224 GLU A O 1
ATOM 1895 N N . SER A 1 225 ? -20.980 -4.303 -0.369 1.00 66.50 225 SER A N 1
ATOM 1896 C CA . SER A 1 225 ? -20.496 -3.206 0.467 1.00 66.50 225 SER A CA 1
ATOM 1897 C C . SER A 1 225 ? -19.117 -3.527 1.043 1.00 66.50 225 SER A C 1
ATOM 1899 O O . SER A 1 225 ? -18.774 -4.681 1.311 1.00 66.50 225 SER A O 1
ATOM 1901 N N . VAL A 1 226 ? -18.305 -2.490 1.259 1.00 74.75 226 VAL A N 1
ATOM 1902 C CA . VAL A 1 226 ? -17.003 -2.632 1.918 1.00 74.75 226 VAL A CA 1
ATOM 1903 C C . VAL A 1 226 ? -17.213 -3.090 3.362 1.00 74.75 226 VAL A C 1
ATOM 1905 O O . VAL A 1 226 ? -17.690 -2.345 4.211 1.00 74.75 226 VAL A O 1
ATOM 1908 N N . GLN A 1 227 ? -16.843 -4.338 3.627 1.00 81.62 227 GLN A N 1
ATOM 1909 C CA . GLN A 1 227 ? -16.845 -4.951 4.958 1.00 81.62 227 GLN A CA 1
ATOM 1910 C C . GLN A 1 227 ? -15.497 -4.841 5.686 1.00 81.62 227 GLN A C 1
ATOM 1912 O O . GLN A 1 227 ? -14.455 -4.640 5.063 1.00 81.62 227 GLN A O 1
ATOM 1917 N N . LEU A 1 228 ? -15.509 -5.091 7.000 1.00 83.62 228 LEU A N 1
ATOM 1918 C CA . LEU A 1 228 ? -14.327 -5.090 7.875 1.00 83.62 228 LEU A CA 1
ATOM 1919 C C . LEU A 1 228 ? -13.216 -6.064 7.426 1.00 83.62 228 LEU A C 1
ATOM 1921 O O . LEU A 1 228 ? -12.042 -5.855 7.718 1.00 83.62 228 LEU A O 1
ATOM 1925 N N . ASP A 1 229 ? -13.547 -7.142 6.712 1.00 87.62 229 ASP A N 1
ATOM 1926 C CA . ASP A 1 229 ? -12.518 -8.031 6.157 1.00 87.62 229 ASP A CA 1
ATOM 1927 C C . ASP A 1 229 ? -11.639 -7.313 5.116 1.00 87.62 229 ASP A C 1
ATOM 1929 O O . ASP A 1 229 ? -10.417 -7.472 5.113 1.00 87.62 229 ASP A O 1
ATOM 1933 N N . HIS A 1 230 ? -12.230 -6.438 4.297 1.00 88.94 230 HIS A N 1
ATOM 1934 C CA . HIS A 1 230 ? -11.494 -5.644 3.312 1.00 88.94 230 HIS A CA 1
ATOM 1935 C C . HIS A 1 230 ? -10.541 -4.652 3.980 1.00 88.94 230 HIS A C 1
ATOM 1937 O O . HIS A 1 230 ? -9.423 -4.475 3.501 1.00 88.94 230 HIS A O 1
ATOM 1943 N N . SER A 1 231 ? -10.925 -4.051 5.112 1.00 89.19 231 SER A N 1
ATOM 1944 C CA . SER A 1 231 ? -10.026 -3.144 5.835 1.00 89.19 231 SER A CA 1
ATOM 1945 C C . SER A 1 231 ? -8.827 -3.880 6.434 1.00 89.19 231 SER A C 1
ATOM 1947 O O . SER A 1 231 ? -7.692 -3.412 6.331 1.00 89.19 231 SER A O 1
ATOM 1949 N N . LYS A 1 232 ? -9.041 -5.088 6.973 1.00 92.19 232 LYS A N 1
ATOM 1950 C CA . LYS A 1 232 ? -7.955 -5.960 7.452 1.00 92.19 232 LYS A CA 1
ATOM 1951 C C . LYS A 1 232 ? -7.024 -6.383 6.318 1.00 92.19 232 LYS A C 1
ATOM 1953 O O . LYS A 1 232 ? -5.809 -6.431 6.520 1.00 92.19 232 LYS A O 1
ATOM 1958 N N . LYS A 1 233 ? -7.570 -6.683 5.136 1.00 94.12 233 LYS A N 1
ATOM 1959 C CA . LYS A 1 233 ? -6.783 -6.963 3.926 1.00 94.12 233 LYS A CA 1
ATOM 1960 C C . LYS A 1 233 ? -5.968 -5.747 3.496 1.00 94.12 233 LYS A C 1
ATOM 1962 O O . LYS A 1 233 ? -4.769 -5.895 3.299 1.00 94.12 233 LYS A O 1
ATOM 1967 N N . ALA A 1 234 ? -6.557 -4.552 3.467 1.00 94.44 234 ALA A N 1
ATOM 1968 C CA . ALA A 1 234 ? -5.849 -3.316 3.129 1.00 94.44 234 ALA A CA 1
ATOM 1969 C C . ALA A 1 234 ? -4.686 -3.016 4.095 1.00 94.44 234 ALA A C 1
ATOM 1971 O O . ALA A 1 234 ? -3.574 -2.735 3.652 1.00 94.44 234 ALA A O 1
ATOM 1972 N N . TYR A 1 235 ? -4.896 -3.183 5.407 1.00 95.88 235 TYR A N 1
ATOM 1973 C CA . TYR A 1 235 ? -3.826 -3.080 6.408 1.00 95.88 235 TYR A CA 1
ATOM 1974 C C . TYR A 1 235 ? -2.660 -4.039 6.111 1.00 95.88 235 TYR A C 1
ATOM 1976 O O . TYR A 1 235 ? -1.494 -3.638 6.099 1.00 95.88 235 TYR A O 1
ATOM 1984 N N . ARG A 1 236 ? -2.967 -5.319 5.851 1.00 96.38 236 ARG A N 1
ATOM 1985 C CA . ARG A 1 236 ? -1.950 -6.333 5.525 1.00 96.38 236 ARG A CA 1
ATOM 1986 C C . ARG A 1 236 ? -1.249 -6.018 4.209 1.00 96.38 236 ARG A C 1
ATOM 1988 O O . ARG A 1 236 ? -0.037 -6.204 4.129 1.00 96.38 236 ARG A O 1
ATOM 1995 N N . ALA A 1 237 ? -1.986 -5.522 3.218 1.00 97.19 237 ALA A N 1
ATOM 1996 C CA . ALA A 1 237 ? -1.460 -5.177 1.908 1.00 97.19 237 ALA A CA 1
ATOM 1997 C C . ALA A 1 237 ? -0.379 -4.096 1.999 1.00 97.19 237 ALA A C 1
ATOM 1999 O O . ALA A 1 237 ? 0.647 -4.238 1.348 1.00 97.19 237 ALA A O 1
ATOM 2000 N N . VAL A 1 238 ? -0.531 -3.086 2.866 1.00 97.56 238 VAL A N 1
ATOM 2001 C CA . VAL A 1 238 ? 0.509 -2.062 3.079 1.00 97.56 238 VAL A CA 1
ATOM 2002 C C . VAL A 1 238 ? 1.816 -2.688 3.570 1.00 97.56 238 VAL A C 1
ATOM 2004 O O . VAL A 1 238 ? 2.878 -2.437 3.004 1.00 97.56 238 VAL A O 1
ATOM 2007 N N . LYS A 1 239 ? 1.750 -3.542 4.600 1.00 96.88 239 LYS A N 1
ATOM 2008 C CA . LYS A 1 239 ? 2.934 -4.220 5.156 1.00 96.88 239 LYS A CA 1
ATOM 2009 C C . LYS A 1 239 ? 3.557 -5.193 4.149 1.00 96.88 239 LYS A C 1
ATOM 2011 O O . LYS A 1 239 ? 4.776 -5.234 4.017 1.00 96.88 239 LYS A O 1
ATOM 2016 N N . GLN A 1 240 ? 2.739 -5.961 3.430 1.00 97.12 240 GLN A N 1
ATOM 2017 C CA . GLN A 1 240 ? 3.217 -6.880 2.393 1.00 97.12 240 GLN A CA 1
ATOM 2018 C C . GLN A 1 240 ? 3.865 -6.132 1.226 1.00 97.12 240 GLN A C 1
ATOM 2020 O O . GLN A 1 240 ? 4.951 -6.518 0.805 1.00 97.12 240 GLN A O 1
ATOM 2025 N N . PHE A 1 241 ? 3.252 -5.042 0.757 1.00 97.94 241 PHE A N 1
ATOM 2026 C CA . PHE A 1 241 ? 3.799 -4.195 -0.301 1.00 97.94 241 PHE A CA 1
ATOM 2027 C C . PHE A 1 241 ? 5.135 -3.582 0.123 1.00 97.94 241 PHE A C 1
ATOM 2029 O O . PHE A 1 241 ? 6.122 -3.729 -0.588 1.00 97.94 241 PHE A O 1
ATOM 2036 N N . SER A 1 242 ? 5.196 -2.991 1.319 1.00 97.69 242 SER A N 1
ATOM 2037 C CA . SER A 1 242 ? 6.435 -2.493 1.926 1.00 97.69 242 SER A CA 1
ATOM 2038 C C . SER A 1 242 ? 7.542 -3.547 1.923 1.00 97.69 242 SER A C 1
ATOM 2040 O O . SER A 1 242 ? 8.634 -3.296 1.425 1.00 97.69 242 SER A O 1
ATOM 2042 N N . ASN A 1 243 ? 7.259 -4.742 2.450 1.00 95.69 243 ASN A N 1
ATOM 2043 C CA . ASN A 1 243 ? 8.246 -5.818 2.527 1.00 95.69 243 ASN A CA 1
ATOM 2044 C C . ASN A 1 243 ? 8.704 -6.285 1.142 1.00 95.69 243 ASN A C 1
ATOM 2046 O O . ASN A 1 243 ? 9.891 -6.534 0.951 1.00 95.69 243 ASN A O 1
ATOM 2050 N N . LEU A 1 244 ? 7.775 -6.401 0.188 1.00 94.81 244 LEU A N 1
ATOM 2051 C CA . LEU A 1 244 ? 8.075 -6.781 -1.190 1.00 94.81 244 LEU A CA 1
ATOM 2052 C C . LEU A 1 244 ? 9.023 -5.768 -1.840 1.00 94.81 244 LEU A C 1
ATOM 2054 O O . LEU A 1 244 ? 10.050 -6.159 -2.389 1.00 94.81 244 LEU A O 1
ATOM 2058 N N . MET A 1 245 ? 8.701 -4.477 -1.748 1.00 95.25 245 MET A N 1
ATOM 2059 C CA . MET A 1 245 ? 9.527 -3.412 -2.318 1.00 95.25 245 MET A CA 1
ATOM 2060 C C . MET A 1 245 ? 10.903 -3.351 -1.653 1.00 95.25 245 MET A C 1
ATOM 2062 O O . MET A 1 245 ? 11.920 -3.286 -2.344 1.00 95.25 245 MET A O 1
ATOM 2066 N N . ASP A 1 246 ? 10.941 -3.460 -0.324 1.00 93.69 246 ASP A N 1
ATOM 2067 C CA . ASP A 1 246 ? 12.190 -3.492 0.428 1.00 93.69 246 ASP A CA 1
ATOM 2068 C C . ASP A 1 246 ? 13.061 -4.699 0.058 1.00 93.69 246 ASP A C 1
ATOM 2070 O O . ASP A 1 246 ? 14.283 -4.577 0.004 1.00 93.69 246 ASP A O 1
ATOM 2074 N N . GLU A 1 247 ? 12.463 -5.868 -0.187 1.00 91.25 247 GLU A N 1
ATOM 2075 C CA . GLU A 1 247 ? 13.195 -7.070 -0.591 1.00 91.25 247 GLU A CA 1
ATOM 2076 C C . GLU A 1 247 ? 13.863 -6.893 -1.958 1.00 91.25 247 GLU A C 1
ATOM 2078 O O . GLU A 1 247 ? 15.028 -7.265 -2.113 1.00 91.25 247 GLU A O 1
ATOM 2083 N N . PHE A 1 248 ? 13.140 -6.333 -2.929 1.00 90.75 248 PHE A N 1
ATOM 2084 C CA . PHE A 1 248 ? 13.656 -6.115 -4.279 1.00 90.75 248 PHE A CA 1
ATOM 2085 C C . PHE A 1 248 ? 14.777 -5.076 -4.300 1.00 90.75 248 PHE A C 1
ATOM 2087 O O . PHE A 1 248 ? 15.832 -5.340 -4.867 1.00 90.75 248 PHE A O 1
ATOM 2094 N N . LEU A 1 249 ? 14.600 -3.947 -3.611 1.00 87.94 249 LEU A N 1
ATOM 2095 C CA . LEU A 1 249 ? 15.588 -2.865 -3.609 1.00 87.94 249 LEU A CA 1
ATOM 2096 C C . LEU A 1 249 ? 16.813 -3.157 -2.727 1.00 87.94 249 LEU A C 1
ATOM 2098 O O . LEU A 1 249 ? 17.900 -2.678 -3.018 1.00 87.94 249 LEU A O 1
ATOM 2102 N N . LYS A 1 250 ? 16.696 -3.974 -1.668 1.00 83.50 250 LYS A N 1
ATOM 2103 C CA . LYS A 1 250 ? 17.869 -4.391 -0.864 1.00 83.50 250 LYS A CA 1
ATOM 2104 C C . LYS A 1 250 ? 18.748 -5.427 -1.566 1.00 83.50 250 LYS A C 1
ATOM 2106 O O . LYS A 1 250 ? 19.903 -5.591 -1.179 1.00 83.50 250 LYS A O 1
ATOM 2111 N N . GLN A 1 251 ? 18.200 -6.176 -2.523 1.00 69.00 251 GLN A N 1
ATOM 2112 C CA . GLN A 1 251 ? 18.940 -7.199 -3.272 1.00 69.00 251 GLN A CA 1
ATOM 2113 C C . GLN A 1 251 ? 19.604 -6.647 -4.540 1.00 69.00 251 GLN A C 1
ATOM 2115 O O . GLN A 1 251 ? 20.392 -7.369 -5.150 1.00 69.00 251 GLN A O 1
ATOM 2120 N N . ASP A 1 252 ? 19.328 -5.389 -4.890 1.00 50.69 252 ASP A N 1
ATOM 2121 C CA . ASP A 1 252 ? 19.855 -4.697 -6.063 1.00 50.69 252 ASP A CA 1
ATOM 2122 C C . ASP A 1 252 ? 20.732 -3.516 -5.598 1.00 50.69 252 ASP A C 1
ATOM 2124 O O . ASP A 1 252 ? 20.240 -2.398 -5.429 1.00 50.69 252 ASP A O 1
ATOM 2128 N N . PRO A 1 253 ? 22.028 -3.723 -5.291 1.00 37.34 253 PRO A N 1
ATOM 2129 C CA . PRO A 1 253 ? 22.945 -2.600 -5.262 1.00 37.34 253 PRO A CA 1
ATOM 2130 C C . PRO A 1 253 ? 23.131 -2.178 -6.723 1.00 37.34 253 PRO A C 1
ATOM 2132 O O . PRO A 1 253 ? 23.822 -2.873 -7.468 1.00 37.34 253 PRO A O 1
ATOM 2135 N N . LEU A 1 254 ? 22.450 -1.100 -7.125 1.00 41.06 254 LEU A N 1
ATOM 2136 C CA . LEU A 1 254 ? 22.713 -0.387 -8.382 1.00 41.06 254 LEU A CA 1
ATOM 2137 C C . LEU A 1 254 ? 24.220 -0.274 -8.667 1.00 41.06 254 LEU A C 1
ATOM 2139 O O . LEU A 1 254 ? 24.977 0.056 -7.721 1.00 41.06 254 LEU A O 1
#

pLDDT: mean 75.94, std 19.88, range [31.14, 97.94]

Sequence (254 aa):
MYSEPVKDYLEKYANNNIESLQDLNKTLFATINDQNVRSTIIQEFYVIRQTYKYFEGMRAGGSLQEAEAKLQVISYMSIIEYALDYYLQNEYKNSRRISEHTDIPKKLIPVEKSLNKEFVEILRAKIENAYAPQNEQINNKKYQVYAKFDDEILTKDENWRKVKFEAKIKMIQDILDDTDPKAKSNVHKRQKRKDERHKFFDELTRLVYFRNDVHLAHQSRHGESVQLDHSKKAYRAVKQFSNLMDEFLKQDPL

Organism: NCBI:txid137591